Protein AF-A0A438C0J3-F1 (afdb_monomer_lite)

pLDDT: mean 72.95, std 20.44, range [32.53, 97.88]

InterPro domains:
  IPR021827 Nucleoporin Nup186/Nup192/Nup205 [PF11894] (5-146)
  IPR021827 Nucleoporin Nup186/Nup192/Nup205 [PTHR31344] (19-166)

Secondary structure (DSSP, 8-state):
-HHHHHHHHHHHHHHHHTT-HHHHHHHHHHIIIIIHHHHH-S-TT------------HHHIIIIIIHHHT--HHHHHHHHHHHHHHHT----TTTTGGGHHHHHHIIIIIITTGGGS--S-HHHHHHHHHHHHHHHHHHHHH----HHHHHHHH--TTSSSGGG-S-TTS--SHHHHHHHHTSSS---

Sequence (188 aa):
MLHVLQGALRNAITTFIQVSPALKDTIWSYLEQYDLPVVVGPNLGNNAQPMASQIYDMRFELNEIEARREQYPSTISFLKLLNALIAEERDVSDRGRRFIGIFRFIYDHVFGPFPQRAYADPCEKWQLVVACLQHFRMILSMYDIRDGDIDNAGDQPQLSAVAQSAPLQMQLPVVELLKELGYYDSSD

Foldseek 3Di:
DVLLVLLVVLQVLLVCCVVDVVSLVVVVVVCVVQALCVQLDDDPDDPDDPDPPVRPYVLCCVPVPCLVVLHQSNVLSVLSNVLSSLVPDPPLVVLLPVCVSVLCSCVVRQVVCLVVGRHPDPVRSVSSVVSNVSVVVSSVVSHDDDPVVVVVVVPDPPVVPVVPPDPPPPPDDPVVVVVVVPPPPDDD

Structure (mmCIF, N/CA/C/O backbone):
data_AF-A0A438C0J3-F1
#
_entry.id   AF-A0A438C0J3-F1
#
loop_
_atom_site.group_PDB
_atom_site.id
_atom_site.type_symbol
_atom_site.label_atom_id
_atom_site.label_alt_id
_atom_site.label_comp_id
_atom_site.label_asym_id
_atom_site.label_entity_id
_atom_site.label_seq_id
_atom_site.pdbx_PDB_ins_code
_atom_site.Cartn_x
_atom_site.Cartn_y
_atom_site.Cartn_z
_atom_site.occupancy
_atom_site.B_iso_or_equiv
_atom_site.auth_seq_id
_atom_site.auth_comp_id
_atom_site.auth_asym_id
_atom_site.auth_atom_id
_atom_site.pdbx_PDB_model_num
ATOM 1 N N . MET A 1 1 ? -15.410 12.136 6.267 1.00 61.06 1 MET A N 1
ATOM 2 C CA . MET A 1 1 ? -15.960 12.250 4.899 1.00 61.06 1 MET A CA 1
ATOM 3 C C . MET A 1 1 ? -14.850 12.503 3.880 1.00 61.06 1 MET A C 1
ATOM 5 O O . MET A 1 1 ? -14.795 11.763 2.911 1.00 61.06 1 MET A O 1
ATOM 9 N N . LEU A 1 2 ? -13.926 13.444 4.127 1.00 75.38 2 LEU A N 1
ATOM 10 C CA . LEU A 1 2 ? -12.809 13.745 3.215 1.00 75.38 2 LEU A CA 1
ATOM 11 C C . LEU A 1 2 ? -11.922 12.525 2.874 1.00 75.38 2 LEU A C 1
ATOM 13 O O . LEU A 1 2 ? -11.720 12.234 1.704 1.00 75.38 2 LEU A O 1
ATOM 17 N N . HIS A 1 3 ? -11.503 11.746 3.873 1.00 71.56 3 HIS A N 1
ATOM 18 C CA . HIS A 1 3 ? -10.627 10.570 3.698 1.00 71.56 3 HIS A CA 1
ATOM 19 C C . HIS A 1 3 ? -11.275 9.419 2.910 1.00 71.56 3 HIS A C 1
ATOM 21 O O . HIS A 1 3 ? -10.629 8.735 2.121 1.00 71.56 3 HIS A O 1
ATOM 27 N N . VAL A 1 4 ? -12.592 9.248 3.060 1.00 76.94 4 VAL A N 1
ATOM 28 C CA . VAL A 1 4 ? -13.364 8.256 2.293 1.00 76.94 4 VAL A CA 1
ATOM 29 C C . VAL A 1 4 ? -13.443 8.668 0.823 1.00 76.94 4 VAL A C 1
ATOM 31 O O . VAL A 1 4 ? -13.268 7.833 -0.061 1.00 76.94 4 VAL A O 1
ATOM 34 N N . LEU A 1 5 ? -13.658 9.960 0.552 1.00 81.44 5 LEU A N 1
ATOM 35 C CA . LEU A 1 5 ? -13.668 10.495 -0.809 1.00 81.44 5 LEU A CA 1
ATOM 36 C C . LEU A 1 5 ? -12.286 10.385 -1.464 1.00 81.44 5 LEU A C 1
ATOM 38 O O . LEU A 1 5 ? -12.186 9.950 -2.608 1.00 81.44 5 LEU A O 1
ATOM 42 N N . GLN A 1 6 ? -11.229 10.726 -0.728 1.00 81.94 6 GLN A N 1
ATOM 43 C CA . GLN A 1 6 ? -9.849 10.554 -1.176 1.00 81.94 6 GLN A CA 1
ATOM 44 C C . GLN A 1 6 ? -9.560 9.090 -1.523 1.00 81.94 6 GLN A C 1
ATOM 46 O O . GLN A 1 6 ? -8.991 8.809 -2.580 1.00 81.94 6 GLN A O 1
ATOM 51 N N . GLY A 1 7 ? -10.013 8.149 -0.690 1.00 73.62 7 GLY A N 1
ATOM 52 C CA . GLY A 1 7 ? -9.856 6.727 -0.971 1.00 73.62 7 GLY A CA 1
ATOM 53 C C . GLY A 1 7 ? -10.647 6.249 -2.191 1.00 73.62 7 GLY A C 1
ATOM 54 O O . GLY A 1 7 ? -10.134 5.482 -3.009 1.00 73.62 7 GLY A O 1
ATOM 55 N N . ALA A 1 8 ? -11.872 6.746 -2.375 1.00 81.25 8 ALA A N 1
ATOM 56 C CA . ALA A 1 8 ? -12.676 6.457 -3.561 1.00 81.25 8 ALA A CA 1
ATOM 57 C C . ALA A 1 8 ? -12.018 6.989 -4.844 1.00 81.25 8 ALA A C 1
ATOM 59 O O . ALA A 1 8 ? -11.963 6.275 -5.846 1.00 81.25 8 ALA A O 1
ATOM 60 N N . LEU A 1 9 ? -11.460 8.203 -4.799 1.00 84.81 9 LEU A N 1
ATOM 61 C CA . LEU A 1 9 ? -10.724 8.794 -5.914 1.00 84.81 9 LEU A CA 1
ATOM 62 C C . LEU A 1 9 ? -9.488 7.961 -6.272 1.00 84.81 9 LEU A C 1
ATOM 64 O O . LEU A 1 9 ? -9.297 7.633 -7.441 1.00 84.81 9 LEU A O 1
ATOM 68 N N . ARG A 1 10 ? -8.684 7.563 -5.277 1.00 83.12 10 ARG A N 1
ATOM 69 C CA . ARG A 1 10 ? -7.521 6.685 -5.488 1.00 83.12 10 ARG A CA 1
ATOM 70 C C . ARG A 1 10 ? -7.931 5.364 -6.136 1.00 83.12 10 ARG A C 1
ATOM 72 O O . ARG A 1 10 ? -7.315 4.964 -7.114 1.00 83.12 10 ARG A O 1
ATOM 79 N N . ASN A 1 11 ? -9.008 4.730 -5.668 1.00 82.25 11 ASN A N 1
ATOM 80 C CA . ASN A 1 11 ? -9.525 3.503 -6.283 1.00 82.25 11 ASN A CA 1
ATOM 81 C C . ASN A 1 11 ? -9.973 3.711 -7.738 1.00 82.25 11 ASN A C 1
ATOM 83 O O . ASN A 1 11 ? -9.678 2.867 -8.580 1.00 82.25 11 ASN A O 1
ATOM 87 N N . ALA A 1 12 ? -10.650 4.821 -8.046 1.00 83.75 12 ALA A N 1
ATOM 88 C CA . ALA A 1 12 ? -11.033 5.143 -9.418 1.00 83.75 12 ALA A CA 1
ATOM 89 C C . ALA A 1 12 ? -9.788 5.292 -10.301 1.00 83.75 12 ALA A C 1
ATOM 91 O O . ALA A 1 12 ? -9.676 4.615 -11.320 1.00 83.75 12 ALA A O 1
ATOM 92 N N . ILE A 1 13 ? -8.808 6.085 -9.864 1.00 82.00 13 ILE A N 1
ATOM 93 C CA . ILE A 1 13 ? -7.533 6.264 -10.566 1.00 82.00 13 ILE A CA 1
ATOM 94 C C . ILE A 1 13 ? -6.848 4.913 -10.815 1.00 82.00 13 ILE A C 1
ATOM 96 O O . ILE A 1 13 ? -6.455 4.638 -11.947 1.00 82.00 13 ILE A O 1
ATOM 100 N N . THR A 1 14 ? -6.789 4.039 -9.805 1.00 83.81 14 THR A N 1
ATOM 101 C CA . THR A 1 14 ? -6.207 2.692 -9.912 1.00 83.81 14 THR A CA 1
ATOM 102 C C . THR A 1 14 ? -6.789 1.889 -11.076 1.00 83.81 14 THR A C 1
ATOM 104 O O . THR A 1 14 ? -6.043 1.222 -11.788 1.00 83.81 14 THR A O 1
ATOM 107 N N . THR A 1 15 ? -8.100 1.978 -11.323 1.00 82.69 15 THR A N 1
ATOM 108 C CA . THR A 1 15 ? -8.734 1.258 -12.443 1.00 82.69 15 THR A CA 1
ATOM 109 C C . THR A 1 15 ? -8.342 1.793 -13.823 1.00 82.69 15 THR A C 1
ATOM 111 O O . THR A 1 15 ? -8.322 1.031 -14.785 1.00 82.69 15 THR A O 1
ATOM 114 N N . PHE A 1 16 ? -7.985 3.077 -13.937 1.00 81.88 16 PHE A N 1
ATOM 115 C CA . PHE A 1 16 ? -7.633 3.706 -15.215 1.00 81.88 16 PHE A CA 1
ATOM 116 C C . PHE A 1 16 ? -6.158 3.556 -15.600 1.00 81.88 16 PHE A C 1
ATOM 118 O O . PHE A 1 16 ? -5.820 3.743 -16.769 1.00 81.88 16 PHE A O 1
ATOM 125 N N . ILE A 1 17 ? -5.286 3.182 -14.658 1.00 81.25 17 ILE A N 1
ATOM 126 C CA . ILE A 1 17 ? -3.846 3.001 -14.908 1.00 81.25 17 ILE A CA 1
ATOM 127 C C . ILE A 1 17 ? -3.592 1.984 -16.026 1.00 81.25 17 ILE A C 1
ATOM 129 O O . ILE A 1 17 ? -2.777 2.233 -16.909 1.00 81.25 17 ILE A O 1
ATOM 133 N N . GLN A 1 18 ? -4.344 0.882 -16.042 1.00 71.38 18 GLN A N 1
ATOM 134 C CA . GLN A 1 18 ? -4.202 -0.178 -17.049 1.00 71.38 18 GLN A CA 1
ATOM 135 C C . GLN A 1 18 ? -4.663 0.248 -18.452 1.00 71.38 18 GLN A C 1
ATOM 137 O O . GLN A 1 18 ? -4.340 -0.404 -19.441 1.00 71.38 18 GLN A O 1
ATOM 142 N N . VAL A 1 19 ? -5.433 1.335 -18.550 1.00 74.19 19 VAL A N 1
ATOM 143 C CA . VAL A 1 19 ? -6.037 1.804 -19.805 1.00 74.19 19 VAL A CA 1
ATOM 144 C C . VAL A 1 19 ? -5.154 2.846 -20.499 1.00 74.19 19 VAL A C 1
ATOM 146 O O . VAL A 1 19 ? -5.209 2.978 -21.720 1.00 74.19 19 VAL A O 1
ATOM 149 N N . SER A 1 20 ? -4.329 3.588 -19.751 1.00 80.56 20 SER A N 1
ATOM 150 C CA . SER A 1 20 ? -3.505 4.672 -20.297 1.00 80.56 20 SER A CA 1
ATOM 151 C C . SER A 1 20 ? -2.108 4.715 -19.664 1.00 80.56 20 SER A C 1
ATOM 153 O O . SER A 1 20 ? -1.951 5.226 -18.551 1.00 80.56 20 SER A O 1
ATOM 155 N N . PRO A 1 21 ? -1.066 4.269 -20.393 1.00 78.19 21 PRO A N 1
ATOM 156 C CA . PRO A 1 21 ? 0.322 4.372 -19.939 1.00 78.19 21 PRO A CA 1
ATOM 157 C C . PRO A 1 21 ? 0.753 5.816 -19.637 1.00 78.19 21 PRO A C 1
ATOM 159 O O . PRO A 1 21 ? 1.416 6.068 -18.640 1.00 78.19 21 PRO A O 1
ATOM 162 N N . ALA A 1 22 ? 0.293 6.795 -20.425 1.00 80.94 22 ALA A N 1
ATOM 163 C CA . ALA A 1 22 ? 0.593 8.209 -20.180 1.00 80.94 22 ALA A CA 1
ATOM 164 C C . ALA A 1 22 ? 0.009 8.716 -18.847 1.00 80.94 22 ALA A C 1
ATOM 166 O O . ALA A 1 22 ? 0.613 9.546 -18.163 1.00 80.94 22 ALA A O 1
ATOM 167 N N . LEU A 1 23 ? -1.168 8.207 -18.462 1.00 80.06 23 LEU A N 1
ATOM 168 C CA . LEU A 1 23 ? -1.782 8.527 -17.176 1.00 80.06 23 LEU A CA 1
ATOM 169 C C . LEU A 1 23 ? -0.997 7.890 -16.020 1.00 80.06 23 LEU A C 1
ATOM 171 O O . LEU A 1 23 ? -0.761 8.573 -15.026 1.00 80.06 23 LEU A O 1
ATOM 175 N N . LYS A 1 24 ? -0.544 6.633 -16.167 1.00 82.69 24 LYS A N 1
ATOM 176 C CA . LYS A 1 24 ? 0.351 5.962 -15.203 1.00 82.69 24 LYS A CA 1
ATOM 177 C C . LYS A 1 24 ? 1.584 6.821 -14.915 1.00 82.69 24 LYS A C 1
ATOM 179 O O . LYS A 1 24 ? 1.832 7.135 -13.754 1.00 82.69 24 LYS A O 1
ATOM 184 N N . ASP A 1 25 ? 2.308 7.233 -15.954 1.00 82.50 25 ASP A N 1
ATOM 185 C CA . ASP A 1 25 ? 3.564 7.985 -15.812 1.00 82.50 25 ASP A CA 1
ATOM 186 C C . ASP A 1 25 ? 3.342 9.357 -15.157 1.00 82.50 25 ASP A C 1
ATOM 188 O O . ASP A 1 25 ? 4.131 9.802 -14.320 1.00 82.50 25 ASP A O 1
ATOM 192 N N . THR A 1 26 ? 2.218 10.005 -15.479 1.00 83.88 26 THR A N 1
ATOM 193 C CA . THR A 1 26 ? 1.821 11.280 -14.866 1.00 83.88 26 THR A CA 1
ATOM 194 C C . THR A 1 26 ? 1.503 11.114 -13.377 1.00 83.88 26 THR A C 1
ATOM 196 O O . THR A 1 26 ? 1.974 11.893 -12.551 1.00 83.88 26 THR A O 1
ATOM 199 N N . ILE A 1 27 ? 0.736 10.083 -13.006 1.00 83.12 27 ILE A N 1
ATOM 200 C CA . ILE A 1 27 ? 0.418 9.786 -11.600 1.00 83.12 27 ILE A CA 1
ATOM 201 C C . ILE A 1 27 ? 1.683 9.415 -10.826 1.00 83.12 27 ILE A C 1
ATOM 203 O O . ILE A 1 27 ? 1.858 9.873 -9.699 1.00 83.12 27 ILE A O 1
ATOM 207 N N . TRP A 1 28 ? 2.564 8.612 -11.425 1.00 81.31 28 TRP A N 1
ATOM 208 C CA . TRP A 1 28 ? 3.840 8.241 -10.823 1.00 81.31 28 TRP A CA 1
ATOM 209 C C . TRP A 1 28 ? 4.688 9.479 -10.526 1.00 81.31 28 TRP A C 1
ATOM 211 O O . TRP A 1 28 ? 5.136 9.657 -9.396 1.00 81.31 28 TRP A O 1
ATOM 221 N N . SER A 1 29 ? 4.789 10.392 -11.496 1.00 80.00 29 SER A N 1
ATOM 222 C CA . SER A 1 29 ? 5.501 11.664 -11.342 1.00 80.00 29 SER A CA 1
ATOM 223 C C . SER A 1 29 ? 4.920 12.517 -10.207 1.00 80.00 29 SER A C 1
ATOM 225 O O . SER A 1 29 ? 5.668 13.090 -9.417 1.00 80.00 29 SER A O 1
ATOM 227 N N . TYR A 1 30 ? 3.591 12.577 -10.064 1.00 78.75 30 TYR A N 1
ATOM 228 C CA . TYR A 1 30 ? 2.964 13.281 -8.941 1.00 78.75 30 TYR A CA 1
ATOM 229 C C . TYR A 1 30 ? 3.233 12.610 -7.590 1.00 78.75 30 TYR A C 1
ATOM 231 O O . TYR A 1 30 ? 3.494 13.307 -6.609 1.00 78.75 30 TYR A O 1
ATOM 239 N N . LEU A 1 31 ? 3.225 11.276 -7.519 1.00 74.44 31 LEU A N 1
ATOM 240 C CA . LEU A 1 31 ? 3.583 10.568 -6.288 1.00 74.44 31 LEU A CA 1
ATOM 241 C C . LEU A 1 31 ? 5.044 10.810 -5.902 1.00 74.44 31 LEU A C 1
ATOM 243 O O . LEU A 1 31 ? 5.322 11.061 -4.732 1.00 74.44 31 LEU A O 1
ATOM 247 N N . GLU A 1 32 ? 5.967 10.787 -6.863 1.00 72.50 32 GLU A N 1
ATOM 248 C CA . GLU A 1 32 ? 7.383 11.099 -6.635 1.00 72.50 32 GLU A CA 1
ATOM 249 C C . GLU A 1 32 ? 7.602 12.545 -6.194 1.00 72.50 32 GLU A C 1
ATOM 251 O O . GLU A 1 32 ? 8.467 12.811 -5.361 1.00 72.50 32 GLU A O 1
ATOM 256 N N . GLN A 1 33 ? 6.811 13.479 -6.717 1.00 66.44 33 GLN A N 1
ATOM 257 C CA . GLN A 1 33 ? 6.949 14.896 -6.407 1.00 66.44 33 GLN A CA 1
ATOM 258 C C . GLN A 1 33 ? 6.384 15.272 -5.032 1.00 66.44 33 GLN A C 1
ATOM 260 O O . GLN A 1 33 ? 6.942 16.151 -4.372 1.00 66.44 33 GLN A O 1
ATOM 265 N N . TYR A 1 34 ? 5.285 14.644 -4.605 1.00 65.06 34 TYR A N 1
ATOM 266 C CA . TYR A 1 34 ? 4.516 15.112 -3.448 1.00 65.06 34 TYR A CA 1
ATOM 267 C C . TYR A 1 34 ? 4.431 14.107 -2.292 1.00 65.06 34 TYR A C 1
ATOM 269 O O . TYR A 1 34 ? 4.561 14.517 -1.141 1.00 65.06 34 TYR A O 1
ATOM 277 N N . ASP A 1 35 ? 4.245 12.813 -2.569 1.00 59.56 35 ASP A N 1
ATOM 278 C CA . ASP A 1 35 ? 3.894 11.820 -1.540 1.00 59.56 35 ASP A CA 1
ATOM 279 C C . ASP A 1 35 ? 5.095 10.965 -1.091 1.00 59.56 35 ASP A C 1
ATOM 281 O O . ASP A 1 35 ? 5.276 10.699 0.097 1.00 59.56 35 ASP A O 1
ATOM 285 N N . LEU A 1 36 ? 5.959 10.540 -2.015 1.00 62.75 36 LEU A N 1
ATOM 286 C CA . LEU A 1 36 ? 7.077 9.633 -1.725 1.00 62.75 36 LEU A CA 1
ATOM 287 C C . LEU A 1 36 ? 8.227 10.262 -0.914 1.00 62.75 36 LEU A C 1
ATOM 289 O O . LEU A 1 36 ? 8.703 9.600 0.010 1.00 62.75 36 LEU A O 1
ATOM 293 N N . PRO A 1 37 ? 8.668 11.513 -1.157 1.00 57.28 37 PRO A N 1
ATOM 294 C CA . PRO A 1 37 ? 9.761 12.123 -0.390 1.00 57.28 37 PRO A CA 1
ATOM 295 C C . PRO A 1 37 ? 9.449 12.241 1.105 1.00 57.28 37 PRO A C 1
ATOM 297 O O . PRO A 1 37 ? 10.349 12.219 1.943 1.00 57.28 37 PRO A O 1
ATOM 300 N N . VAL A 1 38 ? 8.164 12.340 1.439 1.00 56.84 38 VAL A N 1
ATOM 301 C CA . VAL A 1 38 ? 7.681 12.479 2.811 1.00 56.84 38 VAL A CA 1
ATOM 302 C C . VAL A 1 38 ? 7.532 11.115 3.487 1.00 56.84 38 VAL A C 1
ATOM 304 O O . VAL A 1 38 ? 7.864 10.954 4.657 1.00 56.84 38 VAL A O 1
ATOM 307 N N . VAL A 1 39 ? 7.114 10.104 2.723 1.00 52.72 39 VAL A N 1
ATOM 308 C CA . VAL A 1 39 ? 6.902 8.728 3.192 1.00 52.72 39 VAL A CA 1
ATOM 309 C C . VAL A 1 39 ? 8.216 7.950 3.375 1.00 52.72 39 VAL A C 1
ATOM 311 O O . VAL A 1 39 ? 8.307 7.089 4.251 1.00 52.72 39 VAL A O 1
ATOM 314 N N . VAL A 1 40 ? 9.244 8.246 2.574 1.00 52.84 40 VAL A N 1
ATOM 315 C CA . VAL A 1 40 ? 10.515 7.496 2.559 1.00 52.84 40 VAL A CA 1
ATOM 316 C C . VAL A 1 40 ? 11.544 8.044 3.566 1.00 52.84 40 VAL A C 1
ATOM 318 O O . VAL A 1 40 ? 12.449 7.315 3.990 1.00 52.84 40 VAL A O 1
ATOM 321 N N . GLY A 1 41 ? 11.368 9.288 4.031 1.00 47.25 41 GLY A N 1
ATOM 322 C CA . GLY A 1 41 ? 12.369 10.010 4.821 1.00 47.25 41 GLY A CA 1
ATOM 323 C C . GLY A 1 41 ? 13.623 10.332 3.991 1.00 47.25 41 GLY A C 1
ATOM 324 O O . GLY A 1 41 ? 13.817 9.764 2.914 1.00 47.25 41 GLY A O 1
ATOM 325 N N . PRO A 1 42 ? 14.490 11.259 4.440 1.00 44.22 42 PRO A N 1
ATOM 326 C CA . PRO A 1 42 ? 15.676 11.613 3.675 1.00 44.22 42 PRO A CA 1
ATOM 327 C C . PRO A 1 42 ? 16.555 10.370 3.506 1.00 44.22 42 PRO A C 1
ATOM 329 O O . PRO A 1 42 ? 16.963 9.740 4.484 1.00 44.22 42 PRO A O 1
ATOM 332 N N . ASN A 1 43 ? 16.826 10.016 2.248 1.00 42.66 43 ASN A N 1
ATOM 333 C CA . ASN A 1 43 ? 17.828 9.019 1.900 1.00 42.66 43 ASN A CA 1
ATOM 334 C C . ASN A 1 43 ? 19.127 9.330 2.656 1.00 42.66 43 ASN A C 1
ATOM 336 O O . ASN A 1 43 ? 19.589 10.474 2.674 1.00 42.66 43 ASN A O 1
ATOM 340 N N . LEU A 1 44 ? 19.691 8.297 3.283 1.00 45.97 44 LEU A N 1
ATOM 341 C CA . LEU A 1 44 ? 21.008 8.294 3.915 1.00 45.97 44 LEU A CA 1
ATOM 342 C C . LEU A 1 44 ? 22.014 9.011 3.000 1.00 45.97 44 LEU A C 1
ATOM 344 O O . LEU A 1 44 ? 22.369 8.481 1.949 1.00 45.97 44 LEU A O 1
ATOM 348 N N . GLY A 1 45 ? 22.444 10.222 3.364 1.00 40.06 45 GLY A N 1
ATOM 349 C CA . GLY A 1 45 ? 23.472 10.923 2.593 1.00 40.06 45 GLY A CA 1
ATOM 350 C C . GLY A 1 45 ? 23.633 12.420 2.826 1.00 40.06 45 GLY A C 1
ATOM 351 O O . GLY A 1 45 ? 24.745 12.902 2.659 1.00 40.06 45 GLY A O 1
ATOM 352 N N . ASN A 1 46 ? 22.606 13.166 3.244 1.00 34.88 46 ASN A N 1
ATOM 353 C CA . ASN A 1 46 ? 22.761 14.610 3.454 1.00 34.88 46 ASN A CA 1
ATOM 354 C C . ASN A 1 46 ? 22.201 15.069 4.802 1.00 34.88 46 ASN A C 1
ATOM 356 O O . ASN A 1 46 ? 21.012 14.934 5.081 1.00 34.88 46 ASN A O 1
ATOM 360 N N . ASN A 1 47 ? 23.089 15.660 5.606 1.00 35.78 47 ASN A N 1
ATOM 361 C CA . ASN A 1 47 ? 22.834 16.321 6.887 1.00 35.78 47 ASN A CA 1
ATOM 362 C C . ASN A 1 47 ? 21.993 17.601 6.718 1.00 35.78 47 ASN A C 1
ATOM 364 O O . ASN A 1 47 ? 22.450 18.702 7.018 1.00 35.78 47 ASN A O 1
ATOM 368 N N . ALA A 1 48 ? 20.759 17.471 6.244 1.00 38.38 48 ALA A N 1
ATOM 369 C CA . ALA A 1 48 ? 19.763 18.523 6.343 1.00 38.38 48 ALA A CA 1
ATOM 370 C C . ALA A 1 48 ? 18.754 18.107 7.414 1.00 38.38 48 ALA A C 1
ATOM 372 O O . ALA A 1 48 ? 18.021 17.133 7.251 1.00 38.38 48 ALA A O 1
ATOM 373 N N . GLN A 1 49 ? 18.755 18.830 8.535 1.00 36.91 49 GLN A N 1
ATOM 374 C CA . GLN A 1 49 ? 17.718 18.714 9.557 1.00 36.91 49 GLN A CA 1
ATOM 375 C C . GLN A 1 49 ? 16.339 18.807 8.882 1.00 36.91 49 GLN A C 1
ATOM 377 O O . GLN A 1 49 ? 16.112 19.766 8.137 1.00 36.91 49 GLN A O 1
ATOM 382 N N . PRO A 1 50 ? 15.409 17.864 9.115 1.00 39.94 50 PRO A N 1
ATOM 383 C CA . PRO A 1 50 ? 14.068 18.010 8.586 1.00 39.94 50 PRO A CA 1
ATOM 384 C C . PRO A 1 50 ? 13.393 19.134 9.370 1.00 39.94 50 PRO A C 1
ATOM 386 O O . PRO A 1 50 ? 13.065 18.992 10.549 1.00 39.94 50 PRO A O 1
ATOM 389 N N . MET A 1 51 ? 13.232 20.284 8.718 1.00 32.53 51 MET A N 1
ATOM 390 C CA . MET A 1 51 ? 12.326 21.322 9.187 1.00 32.53 51 MET A CA 1
ATOM 391 C C . MET A 1 51 ? 10.950 20.685 9.353 1.00 32.53 51 MET A C 1
ATOM 393 O O . MET A 1 51 ? 10.376 20.174 8.394 1.00 32.53 51 MET A O 1
ATOM 397 N N . ALA A 1 52 ? 10.448 20.711 10.584 1.00 35.19 52 ALA A N 1
ATOM 398 C CA . ALA A 1 52 ? 9.109 20.293 10.950 1.00 35.19 52 ALA A CA 1
ATOM 399 C C . ALA A 1 52 ? 8.073 21.277 10.378 1.00 35.19 52 ALA A C 1
ATOM 401 O O . ALA A 1 52 ? 7.418 22.013 11.114 1.00 35.19 52 ALA A O 1
ATOM 402 N N . SER A 1 53 ? 7.915 21.318 9.055 1.00 35.97 53 SER A N 1
ATOM 403 C CA . SER A 1 53 ? 6.602 21.627 8.508 1.00 35.97 53 SER A CA 1
ATOM 404 C C . SER A 1 53 ? 5.711 20.438 8.861 1.00 35.97 53 SER A C 1
ATOM 406 O O . SER A 1 53 ? 6.114 19.283 8.745 1.00 35.97 53 SER A O 1
ATOM 408 N N . GLN A 1 54 ? 4.520 20.706 9.385 1.00 37.81 54 GLN A N 1
ATOM 409 C CA . GLN A 1 54 ? 3.495 19.688 9.597 1.00 37.81 54 GLN A CA 1
ATOM 410 C C . GLN A 1 54 ? 3.048 19.179 8.222 1.00 37.81 54 GLN A C 1
ATOM 412 O O . GLN A 1 54 ? 2.060 19.652 7.663 1.00 37.81 54 GLN A O 1
ATOM 417 N N . ILE A 1 55 ? 3.832 18.289 7.619 1.00 45.12 55 ILE A N 1
ATOM 418 C CA . ILE A 1 55 ? 3.470 17.665 6.358 1.00 45.12 55 ILE A CA 1
ATOM 419 C C . ILE A 1 55 ? 2.420 16.611 6.701 1.00 45.12 55 ILE A C 1
ATOM 421 O O . ILE A 1 55 ? 2.705 15.650 7.412 1.00 45.12 55 ILE A O 1
ATOM 425 N N . TYR A 1 56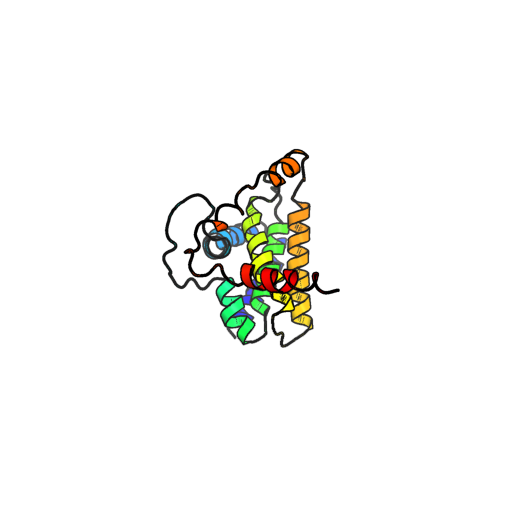 ? 1.189 16.834 6.242 1.00 54.66 56 TYR A N 1
ATOM 426 C CA . TYR A 1 56 ? 0.130 15.830 6.264 1.00 54.66 56 TYR A CA 1
ATOM 427 C C . TYR A 1 56 ? 0.518 14.707 5.300 1.00 54.66 56 TYR A C 1
ATOM 429 O O . TYR A 1 56 ? 0.170 14.737 4.123 1.00 54.66 56 TYR A O 1
ATOM 437 N N . ASP A 1 57 ? 1.297 13.754 5.793 1.00 76.62 57 ASP A N 1
ATOM 438 C CA . ASP A 1 57 ? 1.742 12.592 5.041 1.00 76.62 57 ASP A CA 1
ATOM 439 C C . ASP A 1 57 ? 0.820 11.390 5.281 1.00 76.62 57 ASP A C 1
ATOM 441 O O . ASP A 1 57 ? -0.052 11.396 6.159 1.00 76.62 57 ASP A O 1
ATOM 445 N N . MET A 1 58 ? 0.999 10.319 4.504 1.00 82.56 58 MET A N 1
ATOM 446 C CA . MET A 1 58 ? 0.205 9.101 4.710 1.00 82.56 58 MET A CA 1
ATOM 447 C C . MET A 1 58 ? 0.391 8.495 6.107 1.00 82.56 58 MET A C 1
ATOM 449 O O . MET A 1 58 ? -0.463 7.741 6.568 1.00 82.56 58 MET A O 1
ATOM 453 N N . ARG A 1 59 ? 1.487 8.807 6.804 1.00 84.50 59 ARG A N 1
ATOM 454 C CA . ARG A 1 59 ? 1.730 8.315 8.157 1.00 84.50 59 ARG A CA 1
ATOM 455 C C . ARG A 1 59 ? 0.861 9.055 9.172 1.00 84.50 59 ARG A C 1
ATOM 457 O O . ARG A 1 59 ? 0.331 8.409 10.075 1.00 84.50 59 ARG A O 1
ATOM 464 N N . PHE A 1 60 ? 0.677 10.361 9.024 1.00 85.94 60 PHE A N 1
ATOM 465 C CA . PHE A 1 60 ? -0.263 11.145 9.815 1.00 85.94 60 PHE A CA 1
ATOM 466 C C . PHE A 1 60 ? -1.703 10.708 9.536 1.00 85.94 60 PHE A C 1
ATOM 468 O O . PHE A 1 60 ? -2.444 10.432 10.476 1.00 85.94 60 PHE A O 1
ATOM 475 N N . GLU A 1 61 ? -2.081 10.562 8.263 1.00 87.75 61 GLU A N 1
ATOM 476 C CA . GLU A 1 61 ? -3.395 10.038 7.863 1.00 87.75 61 GLU A CA 1
ATOM 477 C C . GLU A 1 61 ? -3.696 8.698 8.559 1.00 87.75 61 GLU A C 1
ATOM 479 O O . GLU A 1 61 ? -4.716 8.546 9.232 1.00 87.75 61 GLU A O 1
ATOM 484 N N . LEU A 1 62 ? -2.767 7.742 8.471 1.00 90.38 62 LEU A N 1
ATOM 485 C CA . LEU A 1 62 ? -2.918 6.418 9.069 1.00 90.38 62 LEU A CA 1
ATOM 486 C C . LEU A 1 62 ? -3.039 6.466 10.600 1.00 90.38 62 LEU A C 1
ATOM 488 O O . LEU A 1 62 ? -3.908 5.805 11.172 1.00 90.38 62 LEU A O 1
ATOM 492 N N . ASN A 1 63 ? -2.151 7.200 11.276 1.00 89.19 63 ASN A N 1
ATOM 493 C CA . ASN A 1 63 ? -2.020 7.119 12.734 1.00 89.19 63 ASN A CA 1
ATOM 494 C C . ASN A 1 63 ? -2.930 8.099 13.486 1.00 89.19 63 ASN A C 1
ATOM 496 O O . ASN A 1 63 ? -3.434 7.760 14.553 1.00 89.19 63 ASN A O 1
ATOM 500 N N . GLU A 1 64 ? -3.187 9.285 12.937 1.00 88.88 64 GLU A N 1
ATOM 501 C CA . GLU A 1 64 ? -3.950 10.331 13.626 1.00 88.88 64 GLU A CA 1
ATOM 502 C C . GLU A 1 64 ? -5.397 10.432 13.150 1.00 88.88 64 GLU A C 1
ATOM 504 O O . GLU A 1 64 ? -6.257 10.884 13.906 1.00 88.88 64 GLU A O 1
ATOM 509 N N . ILE A 1 65 ? -5.698 10.005 11.922 1.00 89.88 65 ILE A N 1
ATOM 510 C CA . ILE A 1 65 ? -7.050 10.104 11.366 1.00 89.88 65 ILE A CA 1
ATOM 511 C C . ILE A 1 65 ? -7.731 8.740 11.332 1.00 89.88 65 ILE A C 1
ATOM 513 O O . ILE A 1 65 ? -8.783 8.559 11.951 1.00 89.88 65 ILE A O 1
ATOM 517 N N . GLU A 1 66 ? -7.153 7.789 10.605 1.00 92.62 66 GLU A N 1
ATOM 518 C CA . GLU A 1 66 ? -7.761 6.481 10.356 1.00 92.62 66 GLU A CA 1
ATOM 519 C C . GLU A 1 66 ? -7.756 5.607 11.607 1.00 92.62 66 GLU A C 1
ATOM 521 O O . GLU A 1 66 ? -8.797 5.068 11.981 1.00 92.62 66 GLU A O 1
ATOM 526 N N . ALA A 1 67 ? -6.640 5.562 12.342 1.00 92.62 67 ALA A N 1
ATOM 527 C CA . ALA A 1 67 ? -6.571 4.791 13.580 1.00 92.62 67 ALA A CA 1
ATOM 528 C C . ALA A 1 67 ? -7.535 5.290 14.667 1.00 92.62 67 ALA A C 1
ATOM 530 O O . ALA A 1 67 ? -8.097 4.471 15.386 1.00 92.62 67 ALA A O 1
ATOM 531 N N . ARG A 1 68 ? -7.801 6.603 14.758 1.00 93.12 68 ARG A N 1
ATOM 532 C CA . ARG A 1 68 ? -8.801 7.145 15.701 1.00 93.12 68 ARG A CA 1
ATOM 533 C C . ARG A 1 68 ? -10.234 6.762 15.342 1.00 93.12 68 ARG A C 1
ATOM 535 O O . ARG A 1 68 ? -11.108 6.792 16.202 1.00 93.12 68 ARG A O 1
ATOM 542 N N . ARG A 1 69 ? -10.489 6.489 14.062 1.00 92.00 69 ARG A N 1
ATOM 543 C CA . ARG A 1 69 ? -11.798 6.074 13.545 1.00 92.00 69 ARG A CA 1
ATOM 544 C C . ARG A 1 69 ? -11.930 4.562 13.432 1.00 92.00 69 ARG A C 1
ATOM 546 O O . ARG A 1 69 ? -13.024 4.105 13.121 1.00 92.00 69 ARG A O 1
ATOM 553 N N . GLU A 1 70 ? -10.837 3.828 13.638 1.00 95.44 70 GLU A N 1
ATOM 554 C CA . GLU A 1 70 ? -10.760 2.376 13.454 1.00 95.44 70 GLU A CA 1
ATOM 555 C C . GLU A 1 70 ? -11.170 1.953 12.030 1.00 95.44 70 GLU A C 1
ATOM 557 O O . GLU A 1 70 ? -11.692 0.859 11.816 1.00 95.44 70 GLU A O 1
ATOM 562 N N . GLN A 1 71 ? -10.972 2.857 11.064 1.00 94.69 71 GLN A N 1
ATOM 563 C CA . GLN A 1 71 ? -11.354 2.717 9.661 1.00 94.69 71 GLN A CA 1
ATOM 564 C C . GLN A 1 71 ? -10.188 3.154 8.777 1.00 94.69 71 GLN A C 1
ATOM 566 O O . GLN A 1 71 ? -9.721 4.284 8.914 1.00 94.69 71 GLN A O 1
ATOM 571 N N . TYR A 1 72 ? -9.767 2.299 7.845 1.00 94.69 72 TYR A N 1
ATOM 572 C CA . TYR A 1 72 ? -8.557 2.440 7.022 1.00 94.69 72 TYR A CA 1
ATOM 573 C C . TYR A 1 72 ? -8.777 2.526 5.488 1.00 94.69 72 TYR A C 1
ATOM 575 O O . TYR A 1 72 ? -7.950 2.008 4.720 1.00 94.69 72 TYR A O 1
ATOM 583 N N . PRO A 1 73 ? -9.857 3.149 4.969 1.00 93.12 73 PRO A N 1
ATOM 584 C CA . PRO A 1 73 ? -10.150 3.152 3.534 1.00 93.12 73 PRO A CA 1
ATOM 585 C C . PRO A 1 73 ? -9.113 3.914 2.686 1.00 93.12 73 PRO A C 1
ATOM 587 O O . PRO A 1 73 ? -8.815 3.510 1.556 1.00 93.12 73 PRO A O 1
ATOM 590 N N . SER A 1 74 ? -8.546 5.002 3.208 1.00 90.94 74 SER A N 1
ATOM 591 C CA . SER A 1 74 ? -7.518 5.827 2.564 1.00 90.94 74 SER A CA 1
ATOM 592 C C . SER A 1 74 ? -6.205 5.057 2.465 1.00 90.94 74 SER A C 1
ATOM 594 O O . SER A 1 74 ? -5.659 4.946 1.363 1.00 90.94 74 SER A O 1
ATOM 596 N N . THR A 1 75 ? -5.750 4.422 3.553 1.00 93.56 75 THR A N 1
ATOM 597 C CA . THR A 1 75 ? -4.550 3.570 3.523 1.00 93.56 75 THR A CA 1
ATOM 598 C C . THR A 1 75 ? -4.710 2.398 2.560 1.00 93.56 75 THR A C 1
ATOM 600 O O . THR A 1 75 ? -3.830 2.161 1.733 1.00 93.56 75 THR A O 1
ATOM 603 N N . ILE A 1 76 ? -5.845 1.692 2.585 1.00 94.69 76 ILE A N 1
ATOM 604 C CA . ILE A 1 76 ? -6.084 0.562 1.672 1.00 94.69 76 ILE A CA 1
ATOM 605 C C . ILE A 1 76 ? -6.047 1.016 0.211 1.00 94.69 76 ILE A C 1
ATOM 607 O O . ILE A 1 76 ? -5.413 0.370 -0.625 1.00 94.69 76 ILE A O 1
ATOM 611 N N . SER A 1 77 ? -6.713 2.125 -0.115 1.00 92.50 77 SER A N 1
ATOM 612 C CA . SER A 1 77 ? -6.716 2.654 -1.483 1.00 92.50 77 SER A CA 1
ATOM 613 C C . SER A 1 77 ? -5.323 3.099 -1.947 1.00 92.50 77 SER A C 1
ATOM 615 O O . SER A 1 77 ? -4.969 2.886 -3.105 1.00 92.50 77 SER A O 1
ATOM 617 N N . PHE A 1 78 ? -4.511 3.656 -1.042 1.00 91.38 78 PHE A N 1
ATOM 618 C CA . PHE A 1 78 ? -3.134 4.051 -1.319 1.00 91.38 78 PHE A CA 1
ATOM 619 C C . PHE A 1 78 ? -2.258 2.842 -1.643 1.00 91.38 78 PHE A C 1
ATOM 621 O O . PHE A 1 78 ? -1.573 2.841 -2.662 1.00 91.38 78 PHE A O 1
ATOM 628 N N . LEU A 1 79 ? -2.343 1.779 -0.835 1.00 93.50 79 LEU A N 1
ATOM 629 C CA . LEU A 1 79 ? -1.636 0.525 -1.102 1.00 93.50 79 LEU A CA 1
ATOM 630 C C . LEU A 1 79 ? -2.037 -0.070 -2.456 1.00 93.50 79 LEU A C 1
ATOM 632 O O . LEU A 1 79 ? -1.177 -0.498 -3.219 1.00 93.50 79 LEU A 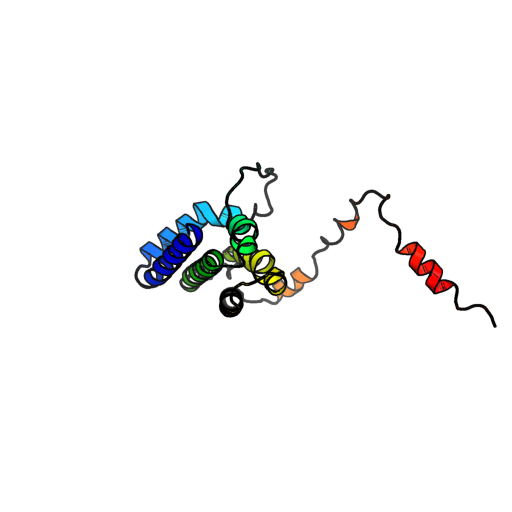O 1
ATOM 636 N N . LYS A 1 80 ? -3.336 -0.076 -2.780 1.00 93.31 80 LYS A N 1
ATOM 637 C CA . LYS A 1 80 ? -3.834 -0.570 -4.074 1.00 93.31 80 LYS A CA 1
ATOM 638 C C . LYS A 1 80 ? -3.288 0.241 -5.248 1.00 93.31 80 LYS A C 1
ATOM 640 O O . LYS A 1 80 ? -2.894 -0.352 -6.248 1.00 93.31 80 LYS A O 1
ATOM 645 N N . LEU A 1 81 ? -3.247 1.566 -5.116 1.00 90.81 81 LEU A N 1
ATOM 646 C CA . LEU A 1 81 ? -2.686 2.461 -6.124 1.00 90.81 81 LEU A CA 1
ATOM 647 C C . LEU A 1 81 ? -1.191 2.199 -6.334 1.00 90.81 81 LEU A C 1
ATOM 649 O O . LEU A 1 81 ? -0.765 1.983 -7.466 1.00 90.81 81 LEU A O 1
ATOM 653 N N . LEU A 1 82 ? -0.412 2.157 -5.248 1.00 90.62 82 LEU A N 1
ATOM 654 C CA . LEU A 1 82 ? 1.015 1.836 -5.306 1.00 90.62 82 LEU A CA 1
ATOM 655 C C . LEU A 1 82 ? 1.252 0.478 -5.965 1.00 90.62 82 LEU A C 1
ATOM 657 O O . LEU A 1 82 ? 2.098 0.362 -6.849 1.00 90.62 82 LEU A O 1
ATOM 661 N N . ASN A 1 83 ? 0.475 -0.535 -5.578 1.00 93.00 83 ASN A N 1
ATOM 662 C CA . ASN A 1 83 ? 0.596 -1.870 -6.145 1.00 93.00 83 ASN A CA 1
ATOM 663 C C . ASN A 1 83 ? 0.313 -1.890 -7.646 1.00 93.00 83 ASN A C 1
ATOM 665 O O . ASN A 1 83 ? 1.063 -2.512 -8.387 1.00 93.00 83 ASN A O 1
ATOM 669 N N . ALA A 1 84 ? -0.726 -1.192 -8.106 1.00 91.12 84 ALA A N 1
ATOM 670 C CA . ALA A 1 84 ? -1.037 -1.112 -9.530 1.00 91.12 84 ALA A CA 1
ATOM 671 C C . ALA A 1 84 ? 0.056 -0.385 -10.324 1.00 91.12 84 ALA A C 1
ATOM 673 O O . ALA A 1 84 ? 0.437 -0.839 -11.398 1.00 91.12 84 ALA A O 1
ATOM 674 N N . LEU A 1 85 ? 0.592 0.714 -9.792 1.00 88.06 85 LEU A N 1
ATOM 675 C CA . LEU A 1 85 ? 1.644 1.475 -10.465 1.00 88.06 85 LEU A CA 1
ATOM 676 C C . LEU A 1 85 ? 2.951 0.688 -10.588 1.00 88.06 85 LEU A C 1
ATOM 678 O O . LEU A 1 85 ? 3.558 0.679 -11.657 1.00 88.06 85 LEU A O 1
ATOM 682 N N . ILE A 1 86 ? 3.365 0.022 -9.507 1.00 87.69 86 ILE A N 1
ATOM 683 C CA . ILE A 1 86 ? 4.589 -0.784 -9.481 1.00 87.69 86 ILE A CA 1
ATOM 684 C C . ILE A 1 86 ? 4.428 -2.040 -10.348 1.00 87.69 86 ILE A C 1
ATOM 686 O O . ILE A 1 86 ? 5.373 -2.426 -11.027 1.00 87.69 86 ILE A O 1
ATOM 690 N N . ALA A 1 87 ? 3.243 -2.659 -10.380 1.00 88.94 87 ALA A N 1
ATOM 691 C CA . ALA A 1 87 ? 2.988 -3.831 -11.222 1.00 88.94 87 ALA A CA 1
ATOM 692 C C . ALA A 1 87 ? 3.117 -3.529 -12.723 1.00 88.94 87 ALA A C 1
ATOM 694 O O . ALA A 1 87 ? 3.509 -4.400 -13.493 1.00 88.94 87 ALA A O 1
ATOM 695 N N . GLU A 1 88 ? 2.812 -2.296 -13.132 1.00 86.12 88 GLU A N 1
ATOM 696 C CA . GLU A 1 88 ? 2.987 -1.822 -14.509 1.00 86.12 88 GLU A CA 1
ATOM 697 C C . GLU A 1 88 ? 4.417 -1.342 -14.801 1.00 86.12 88 GLU A C 1
ATOM 699 O O . GLU A 1 88 ? 4.690 -0.784 -15.871 1.00 86.12 88 GLU A O 1
ATOM 704 N N . GLU A 1 89 ? 5.348 -1.488 -13.857 1.00 82.06 89 GLU A N 1
ATOM 705 C CA . GLU A 1 89 ? 6.738 -1.157 -14.106 1.00 82.06 89 GLU A CA 1
ATOM 706 C C . GLU A 1 89 ? 7.423 -2.217 -14.966 1.00 82.06 89 GLU A C 1
ATOM 708 O O . GLU A 1 89 ? 7.401 -3.407 -14.658 1.00 82.06 89 GLU A O 1
ATOM 713 N N . ARG A 1 90 ? 8.051 -1.765 -16.055 1.00 75.00 90 ARG A N 1
ATOM 714 C CA . ARG A 1 90 ? 8.732 -2.646 -17.012 1.00 75.00 90 ARG A CA 1
ATOM 715 C C . ARG A 1 90 ? 10.245 -2.580 -16.878 1.00 75.00 90 ARG A C 1
ATOM 717 O O . ARG A 1 90 ? 10.917 -3.535 -17.260 1.00 75.00 90 ARG A O 1
ATOM 724 N N . ASP A 1 91 ? 10.773 -1.482 -16.339 1.00 77.38 91 ASP A N 1
ATOM 725 C CA . ASP A 1 91 ? 12.195 -1.366 -16.060 1.00 77.38 91 ASP A CA 1
ATOM 726 C C . ASP A 1 91 ? 12.524 -1.947 -14.679 1.00 77.38 91 ASP A C 1
ATOM 728 O O . ASP A 1 91 ? 12.341 -1.305 -13.646 1.00 77.38 91 ASP A O 1
ATOM 732 N N . VAL A 1 92 ? 13.015 -3.187 -14.682 1.00 74.38 92 VAL A N 1
ATOM 733 C CA . VAL A 1 92 ? 13.517 -3.901 -13.494 1.00 74.38 92 VAL A CA 1
ATOM 734 C C . VAL A 1 92 ? 15.047 -3.905 -13.423 1.00 74.38 92 VAL A C 1
ATOM 736 O O . VAL A 1 92 ? 15.637 -4.694 -12.683 1.00 74.38 92 VAL A O 1
ATOM 739 N N . SER A 1 93 ? 15.719 -3.034 -14.185 1.00 80.38 93 SER A N 1
ATOM 740 C CA . SER A 1 93 ? 17.187 -2.989 -14.258 1.00 80.38 93 SER A CA 1
ATOM 741 C C . SER A 1 93 ? 17.840 -2.711 -12.900 1.00 80.38 93 SER A C 1
ATOM 743 O O . SER A 1 93 ? 18.938 -3.196 -12.622 1.00 80.38 93 SER A O 1
ATOM 745 N N . ASP A 1 94 ? 17.153 -1.971 -12.026 1.00 81.06 94 ASP A N 1
ATOM 746 C CA . ASP A 1 94 ? 17.600 -1.655 -10.668 1.00 81.06 94 ASP A CA 1
ATOM 747 C C . ASP A 1 94 ? 17.208 -2.719 -9.622 1.00 81.06 94 ASP A C 1
ATOM 749 O O . ASP A 1 94 ? 17.483 -2.538 -8.433 1.00 81.06 94 ASP A O 1
ATOM 753 N N . ARG A 1 95 ? 16.566 -3.818 -10.050 1.00 80.44 95 ARG A N 1
ATOM 754 C CA . ARG A 1 95 ? 16.040 -4.905 -9.203 1.00 80.44 95 ARG A CA 1
ATOM 755 C C . ARG A 1 95 ? 15.092 -4.429 -8.104 1.00 80.44 95 ARG A C 1
ATOM 757 O O . ARG A 1 95 ? 15.102 -4.948 -6.988 1.00 80.44 95 ARG A O 1
ATOM 764 N N . GLY A 1 96 ? 14.316 -3.385 -8.388 1.00 78.44 96 GLY A N 1
ATOM 765 C CA . GLY A 1 96 ? 13.349 -2.833 -7.448 1.00 78.44 96 GLY A CA 1
ATOM 766 C C . GLY A 1 96 ? 13.971 -2.040 -6.296 1.00 78.44 96 GLY A C 1
ATOM 767 O O . GLY A 1 96 ? 13.260 -1.701 -5.348 1.00 78.44 96 GLY A O 1
ATOM 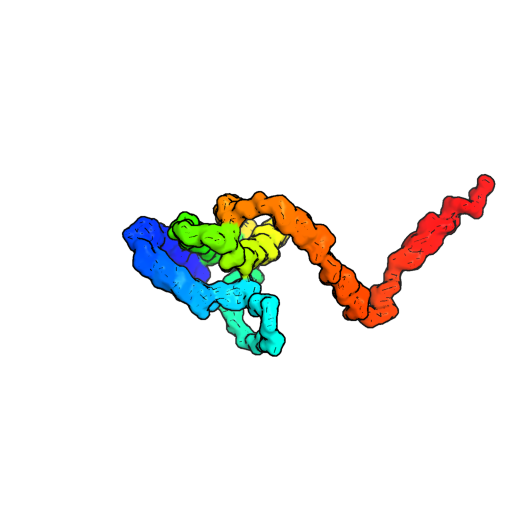768 N N . ARG A 1 97 ? 15.269 -1.694 -6.359 1.00 80.31 97 ARG A N 1
ATOM 769 C CA . ARG A 1 97 ? 15.938 -0.869 -5.334 1.00 80.31 97 ARG A CA 1
ATOM 770 C C . ARG A 1 97 ? 15.247 0.478 -5.134 1.00 80.31 97 ARG A C 1
ATOM 772 O O . ARG A 1 97 ? 15.128 0.922 -3.995 1.00 80.31 97 ARG A O 1
ATOM 779 N N . ARG A 1 98 ? 14.725 1.101 -6.193 1.00 81.38 98 ARG A N 1
ATOM 780 C CA . ARG A 1 98 ? 13.950 2.351 -6.114 1.00 81.38 98 ARG A CA 1
ATOM 781 C C . ARG A 1 98 ? 12.682 2.240 -5.261 1.00 81.38 98 ARG A C 1
ATOM 783 O O . ARG A 1 98 ? 12.205 3.240 -4.735 1.00 81.38 98 ARG A O 1
ATOM 790 N N . PHE A 1 99 ? 12.154 1.031 -5.070 1.00 85.88 99 PHE A N 1
ATOM 791 C CA . PHE A 1 99 ? 10.958 0.786 -4.266 1.00 85.88 99 PHE A CA 1
ATOM 792 C C . PHE A 1 99 ? 11.261 0.453 -2.800 1.00 85.88 99 PHE A C 1
ATOM 794 O O . PHE A 1 99 ? 10.326 0.315 -2.014 1.00 85.88 99 PHE A O 1
ATOM 801 N N . ILE A 1 100 ? 12.535 0.359 -2.391 1.00 83.56 100 ILE A N 1
ATOM 802 C CA . ILE A 1 100 ? 12.905 -0.049 -1.024 1.00 83.56 100 ILE A CA 1
ATOM 803 C C . ILE A 1 100 ? 12.326 0.883 0.048 1.00 83.56 100 ILE A C 1
ATOM 805 O O . ILE A 1 100 ? 11.913 0.431 1.114 1.00 83.56 100 ILE A O 1
ATOM 809 N N . GLY A 1 101 ? 12.236 2.182 -0.251 1.00 83.50 101 GLY A N 1
ATOM 810 C CA . GLY A 1 101 ? 11.634 3.166 0.642 1.00 83.50 101 GLY A CA 1
ATOM 811 C C . GLY A 1 101 ? 10.145 2.911 0.872 1.00 83.50 101 GLY A C 1
ATOM 812 O O . GLY A 1 101 ? 9.678 2.922 2.010 1.00 83.50 101 GLY A O 1
ATOM 813 N N . ILE A 1 102 ? 9.418 2.614 -0.208 1.00 87.62 102 ILE A N 1
ATOM 814 C CA . ILE A 1 102 ? 7.988 2.279 -0.176 1.00 87.62 102 ILE A CA 1
ATOM 815 C C . ILE A 1 102 ? 7.779 0.964 0.573 1.00 87.62 102 ILE A C 1
ATOM 817 O O . ILE A 1 102 ? 6.925 0.889 1.457 1.00 87.62 102 ILE A O 1
ATOM 821 N N . PHE A 1 103 ? 8.598 -0.045 0.270 1.00 89.88 103 PHE A N 1
ATOM 822 C CA . PHE A 1 103 ? 8.570 -1.331 0.956 1.00 89.88 103 PHE A CA 1
ATOM 823 C C . PHE A 1 103 ? 8.751 -1.153 2.465 1.00 89.88 103 PHE A C 1
ATOM 825 O O . PHE A 1 103 ? 7.943 -1.661 3.241 1.00 89.88 103 PHE A O 1
ATOM 832 N N . ARG A 1 104 ? 9.765 -0.383 2.885 1.00 87.94 104 ARG A N 1
ATOM 833 C CA . ARG A 1 104 ? 10.044 -0.124 4.301 1.00 87.94 104 ARG A CA 1
ATOM 834 C C . ARG A 1 104 ? 8.895 0.612 4.980 1.00 87.94 104 ARG A C 1
ATOM 836 O O . ARG A 1 104 ? 8.491 0.212 6.063 1.00 87.94 104 ARG A O 1
ATOM 843 N N . PHE A 1 105 ? 8.313 1.623 4.334 1.00 88.44 105 PHE A N 1
ATOM 844 C CA . PHE A 1 105 ? 7.128 2.293 4.870 1.00 88.44 105 PHE A CA 1
ATOM 845 C C . PHE A 1 105 ? 5.969 1.313 5.096 1.00 88.44 105 PHE A C 1
ATOM 847 O O . PHE A 1 105 ? 5.383 1.281 6.179 1.00 88.44 105 PHE A O 1
ATOM 854 N N . ILE A 1 106 ? 5.645 0.495 4.092 1.00 92.44 106 ILE A N 1
ATOM 855 C CA . ILE A 1 106 ? 4.540 -0.464 4.188 1.00 92.44 106 ILE A CA 1
ATOM 856 C C . ILE A 1 106 ? 4.836 -1.506 5.266 1.00 92.44 106 ILE A C 1
ATOM 858 O O . ILE A 1 106 ? 3.949 -1.829 6.052 1.00 92.44 106 ILE A O 1
ATOM 862 N N . TYR A 1 107 ? 6.070 -1.996 5.349 1.00 92.88 107 TYR A N 1
ATOM 863 C CA . TYR A 1 107 ? 6.483 -2.964 6.356 1.00 92.88 107 TYR A CA 1
ATOM 864 C C . TYR A 1 107 ? 6.443 -2.380 7.776 1.00 92.88 107 TYR A C 1
ATOM 866 O O . TYR A 1 107 ? 5.709 -2.896 8.615 1.00 92.88 107 TYR A O 1
ATOM 874 N N . ASP A 1 108 ? 7.152 -1.281 8.036 1.00 90.94 108 ASP A N 1
ATOM 875 C CA . ASP A 1 108 ? 7.325 -0.728 9.385 1.00 90.94 108 ASP A CA 1
ATOM 876 C C . ASP A 1 108 ? 6.070 -0.021 9.902 1.00 90.94 108 ASP A C 1
ATOM 878 O O . ASP A 1 108 ? 5.752 -0.087 11.090 1.00 90.94 108 ASP A O 1
ATOM 882 N N . HIS A 1 109 ? 5.346 0.685 9.029 1.00 90.75 109 HIS A N 1
ATOM 883 C CA . HIS A 1 109 ? 4.264 1.568 9.457 1.00 90.75 109 HIS A CA 1
ATOM 884 C C . HIS A 1 109 ? 2.878 1.013 9.182 1.00 90.75 109 HIS A C 1
ATOM 886 O O . HIS A 1 109 ? 1.959 1.341 9.929 1.00 90.75 109 HIS A O 1
ATOM 892 N N . VAL A 1 110 ? 2.688 0.160 8.176 1.00 94.00 110 VAL A N 1
ATOM 893 C CA . VAL A 1 110 ? 1.352 -0.353 7.837 1.00 94.00 110 VAL A CA 1
ATOM 894 C C . VAL A 1 110 ? 1.176 -1.792 8.302 1.00 94.00 110 VAL A C 1
ATOM 896 O O . VAL A 1 110 ? 0.261 -2.076 9.070 1.00 94.00 110 VAL A O 1
ATOM 899 N N . PHE A 1 111 ? 2.064 -2.692 7.894 1.00 96.50 111 PHE A N 1
ATOM 900 C CA . PHE A 1 111 ? 1.976 -4.106 8.222 1.00 96.50 111 PHE A CA 1
ATOM 901 C C . PHE A 1 111 ? 2.423 -4.382 9.660 1.00 96.50 111 PHE A C 1
ATOM 903 O O . PHE A 1 111 ? 1.642 -4.921 10.424 1.00 96.50 111 PHE A O 1
ATOM 910 N N . GLY A 1 112 ? 3.608 -3.955 10.095 1.00 94.81 112 GLY A N 1
ATOM 911 C CA . GLY A 1 112 ? 4.122 -4.240 11.444 1.00 94.81 112 GLY A CA 1
ATOM 912 C C . GLY A 1 112 ? 3.111 -3.971 12.576 1.00 94.81 112 GLY A C 1
ATOM 913 O O . GLY A 1 112 ? 2.835 -4.878 13.362 1.00 94.81 112 GLY A O 1
ATOM 914 N N . PRO A 1 113 ? 2.468 -2.787 12.624 1.00 94.69 113 PRO A N 1
ATOM 915 C CA . PRO A 1 113 ? 1.485 -2.466 13.659 1.00 94.69 113 PRO A CA 1
ATOM 916 C C . PRO A 1 113 ? 0.067 -3.008 13.395 1.00 94.69 113 PRO A C 1
ATOM 918 O O . PRO A 1 113 ? -0.816 -2.809 14.229 1.00 94.69 113 PRO A O 1
ATOM 921 N N . PHE A 1 114 ? -0.202 -3.678 12.263 1.00 93.00 114 PHE A N 1
ATOM 922 C CA . PHE A 1 114 ? -1.552 -4.156 11.915 1.00 93.00 114 PHE A CA 1
ATOM 923 C C . PHE A 1 114 ? -2.212 -5.018 13.010 1.00 93.00 114 PHE A C 1
ATOM 925 O O . PHE A 1 114 ? -3.410 -4.852 13.232 1.00 93.00 114 PHE A O 1
ATOM 932 N N . PRO A 1 115 ? -1.512 -5.918 13.737 1.00 93.56 115 PRO A N 1
ATOM 933 C CA . PRO A 1 115 ? -2.171 -6.749 14.745 1.00 93.56 115 PRO A CA 1
ATOM 934 C C . PRO A 1 115 ? -2.640 -5.952 15.965 1.00 93.56 115 PRO A C 1
ATOM 936 O O . PRO A 1 115 ? -3.555 -6.390 16.655 1.00 93.56 115 PRO A O 1
ATOM 939 N N . GLN A 1 116 ? -1.996 -4.813 16.231 1.00 93.81 116 GLN A N 1
ATOM 940 C CA . GLN A 1 116 ? -2.203 -3.974 17.415 1.00 93.81 116 GLN A CA 1
ATOM 941 C C . GLN A 1 116 ? -3.259 -2.886 17.180 1.00 93.81 116 GLN A C 1
ATOM 943 O O . GLN A 1 116 ? -3.704 -2.243 18.128 1.00 93.81 116 GLN A O 1
ATOM 948 N N . ARG A 1 117 ? -3.655 -2.662 15.923 1.00 94.69 117 ARG A N 1
ATOM 949 C CA . ARG A 1 117 ? -4.678 -1.684 15.552 1.00 94.69 117 ARG A CA 1
ATOM 950 C C . ARG A 1 117 ? -6.082 -2.178 15.889 1.00 94.69 117 ARG A C 1
ATOM 952 O O . ARG A 1 117 ? -6.385 -3.365 15.764 1.00 94.69 117 ARG A O 1
ATOM 959 N N . ALA A 1 118 ? -6.939 -1.238 16.277 1.00 95.56 118 ALA A N 1
ATOM 960 C CA . ALA A 1 118 ? -8.374 -1.453 16.383 1.00 95.56 118 ALA A CA 1
ATOM 961 C C . ALA A 1 118 ? -9.022 -1.316 14.999 1.00 95.56 118 ALA A C 1
ATOM 963 O O . ALA A 1 118 ? -8.616 -0.473 14.202 1.00 95.56 118 ALA A O 1
ATOM 964 N N . TYR A 1 119 ? -10.017 -2.155 14.721 1.00 96.44 119 TYR A N 1
ATOM 965 C CA . TYR A 1 119 ? -10.730 -2.184 13.447 1.00 96.44 119 TYR A CA 1
ATOM 966 C C . TYR A 1 119 ? -12.227 -2.258 13.716 1.00 96.44 119 TYR A C 1
ATOM 968 O O . TYR A 1 119 ? -12.684 -3.206 14.357 1.00 96.44 119 TYR A O 1
ATOM 976 N N . ALA A 1 120 ? -12.979 -1.305 13.172 1.00 95.88 120 ALA A N 1
ATOM 977 C CA . ALA A 1 120 ? -14.434 -1.311 13.239 1.00 95.88 120 ALA A CA 1
ATOM 978 C C . ALA A 1 120 ? -15.035 -2.478 12.431 1.00 95.88 120 ALA A C 1
ATOM 980 O O . ALA A 1 120 ? -16.071 -3.023 12.806 1.00 95.88 120 ALA A O 1
ATOM 981 N N . ASP A 1 121 ? -14.372 -2.875 11.337 1.00 94.38 121 ASP A N 1
ATOM 982 C CA . ASP A 1 121 ? -14.763 -3.992 10.473 1.00 94.38 121 ASP A CA 1
ATOM 983 C C . ASP A 1 121 ? -13.599 -4.995 10.288 1.00 94.38 121 ASP A C 1
ATOM 985 O O . ASP A 1 121 ? -12.551 -4.644 9.729 1.00 94.38 121 ASP A O 1
ATOM 989 N N . PRO A 1 122 ? -13.760 -6.270 10.696 1.00 94.62 122 PRO A N 1
ATOM 990 C CA . PRO A 1 122 ? -12.774 -7.319 10.444 1.00 94.62 122 PRO A CA 1
ATOM 991 C C . PRO A 1 122 ? -12.441 -7.529 8.961 1.00 94.62 122 PRO A C 1
ATOM 993 O O . PRO A 1 122 ? -11.320 -7.930 8.644 1.00 94.62 122 PRO A O 1
ATOM 996 N N . CYS A 1 123 ? -13.375 -7.286 8.038 1.00 95.31 123 CYS A N 1
ATOM 997 C CA . CYS A 1 123 ? -13.103 -7.413 6.607 1.00 95.31 123 CYS A CA 1
ATOM 998 C C . CYS A 1 123 ? -12.067 -6.384 6.142 1.00 95.31 123 CYS A C 1
ATOM 1000 O O . CYS A 1 123 ? -11.158 -6.728 5.384 1.00 95.31 123 CYS A O 1
ATOM 1002 N N . GLU A 1 124 ? -12.153 -5.151 6.638 1.00 94.75 124 GLU A N 1
ATOM 1003 C CA . GLU A 1 124 ? -11.206 -4.085 6.320 1.00 94.75 124 GLU A CA 1
ATOM 1004 C C . GLU A 1 124 ? -9.787 -4.421 6.807 1.00 94.75 124 GLU A C 1
ATOM 1006 O O . GLU A 1 124 ? -8.817 -4.258 6.060 1.00 94.75 124 GLU A O 1
ATOM 1011 N N . LYS A 1 125 ? -9.661 -5.010 8.007 1.00 95.69 125 LYS A N 1
ATOM 1012 C CA . LYS A 1 125 ? -8.384 -5.543 8.515 1.00 95.69 125 LYS A CA 1
ATOM 1013 C C . LYS A 1 125 ? -7.734 -6.485 7.505 1.00 95.69 125 LYS A C 1
ATOM 1015 O O . LYS A 1 125 ? -6.554 -6.342 7.182 1.00 95.69 125 LYS A O 1
ATOM 1020 N N . TRP A 1 126 ? -8.494 -7.450 6.994 1.00 97.31 126 TRP A N 1
ATOM 1021 C CA . TRP A 1 126 ? -7.964 -8.426 6.045 1.00 97.31 126 TRP A CA 1
ATOM 1022 C C . TRP A 1 126 ? -7.678 -7.817 4.674 1.00 97.31 126 TRP A C 1
ATOM 1024 O O . TRP A 1 126 ? -6.699 -8.203 4.041 1.00 97.31 126 TRP A O 1
ATOM 1034 N N . GLN A 1 127 ? -8.454 -6.828 4.229 1.00 97.00 127 GLN A N 1
ATOM 1035 C CA . GLN A 1 127 ? -8.155 -6.090 3.000 1.00 97.00 127 GLN A CA 1
ATOM 1036 C C . GLN A 1 127 ? -6.826 -5.331 3.089 1.00 97.00 127 GLN A C 1
ATOM 1038 O O . GLN A 1 127 ? -6.043 -5.375 2.138 1.00 97.00 127 GLN A O 1
ATOM 1043 N N . LEU A 1 128 ? -6.547 -4.686 4.226 1.00 96.56 128 LEU A N 1
ATOM 1044 C CA . LEU A 1 128 ? -5.269 -4.023 4.491 1.00 96.56 128 LEU A CA 1
ATOM 1045 C C . LEU A 1 128 ? -4.108 -5.024 4.432 1.00 96.56 128 LEU A C 1
ATOM 1047 O O . LEU A 1 128 ? -3.136 -4.809 3.709 1.00 96.56 128 LEU A O 1
ATOM 1051 N N . VAL A 1 129 ? -4.242 -6.151 5.137 1.00 97.25 129 VAL A N 1
ATOM 1052 C CA . VAL A 1 129 ? -3.234 -7.223 5.167 1.00 97.25 129 VAL A CA 1
ATOM 1053 C C . VAL A 1 129 ? -2.972 -7.777 3.767 1.00 97.25 129 VAL A C 1
ATOM 1055 O O . VAL A 1 129 ? -1.818 -7.881 3.357 1.00 97.25 129 VAL A O 1
ATOM 1058 N N . VAL A 1 130 ? -4.023 -8.094 3.006 1.00 97.88 130 VAL A N 1
ATOM 1059 C CA . VAL A 1 130 ? -3.894 -8.615 1.638 1.00 97.88 130 VAL A CA 1
ATOM 1060 C C . VAL A 1 130 ? -3.175 -7.615 0.734 1.00 97.88 130 VAL A C 1
ATOM 1062 O O . VAL A 1 130 ? -2.287 -8.021 -0.014 1.00 97.88 130 VAL A O 1
ATOM 1065 N N . ALA A 1 131 ? -3.496 -6.322 0.823 1.00 97.12 131 ALA A N 1
ATOM 1066 C CA . ALA A 1 131 ? -2.829 -5.294 0.027 1.00 97.12 131 ALA A CA 1
ATOM 1067 C C . ALA A 1 131 ? -1.325 -5.180 0.358 1.00 97.12 131 ALA A C 1
ATOM 1069 O O . ALA A 1 131 ? -0.506 -5.085 -0.558 1.00 97.12 131 ALA A O 1
ATOM 1070 N N . CYS A 1 132 ? -0.943 -5.269 1.638 1.00 97.62 132 CYS A N 1
ATOM 1071 C CA . CYS A 1 132 ? 0.466 -5.312 2.051 1.00 97.62 132 CYS A CA 1
ATOM 1072 C C . CYS A 1 132 ? 1.183 -6.573 1.543 1.00 97.62 132 CYS A C 1
ATOM 1074 O O . CYS A 1 132 ? 2.280 -6.488 1.002 1.00 97.62 132 CYS A O 1
ATOM 1076 N N . LEU A 1 133 ? 0.568 -7.752 1.670 1.00 97.62 133 LEU A N 1
ATOM 1077 C CA . LEU A 1 133 ? 1.181 -9.007 1.219 1.00 97.62 133 LEU A CA 1
ATOM 1078 C C . LEU A 1 133 ? 1.348 -9.056 -0.305 1.00 97.62 133 LEU A C 1
ATOM 1080 O O . LEU A 1 133 ? 2.357 -9.556 -0.801 1.00 97.62 133 LEU A O 1
ATOM 1084 N N . GLN A 1 134 ? 0.388 -8.507 -1.053 1.00 96.44 134 GLN A N 1
ATOM 1085 C CA . GLN A 1 134 ? 0.514 -8.319 -2.500 1.00 96.44 134 GLN A CA 1
ATOM 1086 C C . GLN A 1 134 ? 1.700 -7.415 -2.842 1.00 96.44 134 GLN A C 1
ATOM 1088 O O . GLN A 1 134 ? 2.472 -7.754 -3.739 1.00 96.44 134 GLN A O 1
ATOM 1093 N N . HIS A 1 135 ? 1.878 -6.322 -2.093 1.00 94.88 135 HIS A N 1
ATOM 1094 C CA . HIS A 1 135 ? 3.032 -5.442 -2.244 1.00 94.88 135 HIS A CA 1
ATOM 1095 C C . HIS A 1 135 ? 4.343 -6.203 -2.030 1.00 94.88 135 HIS A C 1
ATOM 1097 O O . HIS A 1 135 ? 5.212 -6.201 -2.899 1.00 94.88 135 HIS A O 1
ATOM 1103 N N . PHE A 1 136 ? 4.468 -6.916 -0.906 1.00 95.19 136 PHE A N 1
ATOM 1104 C CA . PHE A 1 136 ? 5.682 -7.664 -0.579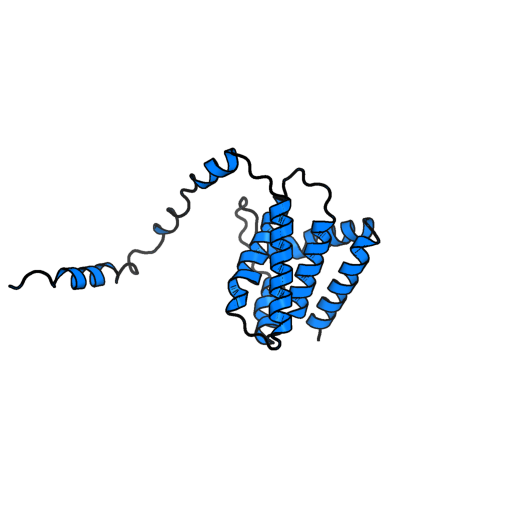 1.00 95.19 136 PHE A CA 1
ATOM 1105 C C . PHE A 1 136 ? 6.008 -8.708 -1.635 1.00 95.19 136 PHE A C 1
ATOM 1107 O O . PHE A 1 136 ? 7.140 -8.767 -2.100 1.00 95.19 136 PHE A O 1
ATOM 1114 N N . ARG A 1 137 ? 5.016 -9.492 -2.070 1.00 93.38 137 ARG A N 1
ATOM 1115 C CA . ARG A 1 137 ? 5.208 -10.488 -3.128 1.00 93.38 137 ARG A CA 1
ATOM 1116 C C . ARG A 1 137 ? 5.748 -9.854 -4.410 1.00 93.38 137 ARG A C 1
ATOM 1118 O O . ARG A 1 137 ? 6.653 -10.410 -5.020 1.00 93.38 137 ARG A O 1
ATOM 1125 N N . MET A 1 138 ? 5.183 -8.724 -4.823 1.00 91.19 138 MET A N 1
ATOM 1126 C CA . MET A 1 138 ? 5.578 -8.029 -6.045 1.00 91.19 138 MET A CA 1
ATOM 1127 C C . MET A 1 138 ? 7.013 -7.497 -5.950 1.00 91.19 138 MET A C 1
ATOM 1129 O O . MET A 1 138 ? 7.817 -7.791 -6.830 1.00 91.19 138 MET A O 1
ATOM 1133 N N . ILE A 1 139 ? 7.371 -6.809 -4.862 1.00 88.75 139 ILE A N 1
ATOM 1134 C CA . ILE A 1 139 ? 8.740 -6.305 -4.663 1.00 88.75 139 ILE A CA 1
ATOM 1135 C C . ILE A 1 139 ? 9.749 -7.453 -4.574 1.00 88.75 139 ILE A C 1
ATOM 1137 O O . ILE A 1 139 ? 10.775 -7.422 -5.248 1.00 88.75 139 ILE A O 1
ATOM 1141 N N . LEU A 1 140 ? 9.440 -8.502 -3.806 1.00 87.88 140 LEU A N 1
ATOM 1142 C CA . LEU A 1 140 ? 10.312 -9.673 -3.686 1.00 87.88 140 LEU A CA 1
ATOM 1143 C C . LEU A 1 140 ? 10.482 -10.405 -5.022 1.00 87.88 140 LEU A C 1
ATOM 1145 O O . LEU A 1 140 ? 11.548 -10.949 -5.272 1.00 87.88 140 LEU A O 1
ATOM 1149 N N . SER A 1 141 ? 9.477 -10.389 -5.905 1.00 87.81 141 SER A N 1
ATOM 1150 C CA . SER A 1 141 ? 9.605 -10.982 -7.244 1.00 87.81 141 SER A CA 1
ATOM 1151 C C . SER A 1 141 ? 10.521 -10.198 -8.189 1.00 87.81 141 SER A C 1
ATOM 1153 O O . SER A 1 141 ? 11.023 -10.769 -9.152 1.00 87.81 141 SER A O 1
ATOM 1155 N N . MET A 1 142 ? 10.752 -8.909 -7.915 1.00 84.94 142 MET A N 1
ATOM 1156 C CA . MET A 1 142 ? 11.693 -8.066 -8.664 1.00 84.94 142 MET A CA 1
ATOM 1157 C C . MET A 1 142 ? 13.133 -8.201 -8.148 1.00 84.94 142 MET A C 1
ATOM 1159 O O . MET A 1 142 ? 14.074 -7.803 -8.836 1.00 84.94 142 MET A O 1
ATOM 1163 N N . TYR A 1 143 ? 13.309 -8.742 -6.940 1.00 77.12 143 TYR A N 1
ATOM 1164 C CA . TYR A 1 143 ? 14.606 -8.876 -6.296 1.00 77.12 143 TYR A CA 1
ATOM 1165 C C . TYR A 1 143 ? 15.273 -10.210 -6.675 1.00 77.12 143 TYR A C 1
ATOM 1167 O O . TYR A 1 143 ? 14.856 -11.279 -6.238 1.00 77.12 143 TYR A O 1
ATOM 1175 N N . ASP A 1 144 ? 16.327 -10.139 -7.490 1.00 68.75 144 ASP A N 1
ATOM 1176 C CA . ASP A 1 144 ? 17.207 -11.270 -7.821 1.00 68.75 144 ASP A CA 1
ATOM 1177 C C . ASP A 1 144 ? 18.342 -11.357 -6.786 1.00 68.75 144 ASP A C 1
ATOM 1179 O O . ASP A 1 144 ? 19.253 -10.519 -6.811 1.00 68.75 144 ASP A O 1
ATOM 1183 N N . ILE A 1 145 ? 18.253 -12.336 -5.874 1.00 66.19 145 ILE A N 1
ATOM 1184 C CA . ILE A 1 145 ? 19.271 -12.620 -4.847 1.00 66.19 145 ILE A CA 1
ATOM 1185 C C . ILE A 1 145 ? 20.497 -13.213 -5.545 1.00 66.19 145 ILE A C 1
ATOM 1187 O O . ILE A 1 145 ? 20.415 -14.299 -6.118 1.00 66.19 145 ILE A O 1
ATOM 1191 N N . ARG A 1 146 ? 21.642 -12.528 -5.476 1.00 63.22 146 ARG A N 1
ATOM 1192 C CA . ARG A 1 146 ? 22.925 -13.072 -5.948 1.00 63.22 146 ARG A CA 1
ATOM 1193 C C . ARG A 1 146 ? 23.799 -13.474 -4.770 1.00 63.22 146 ARG A C 1
ATOM 1195 O O . ARG A 1 146 ? 23.659 -12.920 -3.685 1.00 63.22 146 ARG A O 1
ATOM 1202 N N . ASP A 1 147 ? 24.746 -14.381 -5.003 1.00 58.59 147 ASP A N 1
ATOM 1203 C CA . ASP A 1 147 ? 25.646 -14.897 -3.959 1.00 58.59 147 ASP A CA 1
ATOM 1204 C C . ASP A 1 147 ? 26.356 -13.775 -3.165 1.00 58.59 147 ASP A C 1
ATOM 1206 O O . ASP A 1 147 ? 26.517 -13.884 -1.955 1.00 58.59 147 ASP A O 1
ATOM 1210 N N . GLY A 1 148 ? 26.665 -12.637 -3.801 1.00 59.91 148 GLY A N 1
ATOM 1211 C CA . GLY A 1 148 ? 27.279 -11.473 -3.140 1.00 59.91 148 GLY A CA 1
ATOM 1212 C C . GLY A 1 148 ? 26.354 -10.621 -2.253 1.00 59.91 148 GLY A C 1
ATOM 1213 O O . GLY A 1 148 ? 26.848 -9.755 -1.534 1.00 59.91 148 GLY A O 1
ATOM 1214 N N . ASP A 1 149 ? 25.032 -10.830 -2.277 1.00 60.94 149 ASP A N 1
ATOM 1215 C CA . ASP A 1 149 ? 24.100 -10.155 -1.357 1.00 60.94 149 ASP A CA 1
ATOM 1216 C C . ASP A 1 149 ? 24.104 -10.827 0.034 1.00 60.94 149 ASP A C 1
ATOM 1218 O O . ASP A 1 149 ? 23.801 -10.180 1.038 1.00 60.94 149 ASP A O 1
ATOM 1222 N N . ILE A 1 150 ? 24.494 -12.108 0.106 1.00 59.53 150 ILE A N 1
ATOM 1223 C CA . ILE A 1 150 ? 24.605 -12.882 1.353 1.00 59.53 150 ILE A CA 1
ATOM 1224 C C . ILE A 1 150 ? 25.841 -12.438 2.148 1.00 59.53 150 ILE A C 1
ATOM 1226 O O . ILE A 1 150 ? 25.762 -12.272 3.365 1.00 59.53 150 ILE A O 1
ATOM 1230 N N . ASP A 1 151 ? 26.948 -12.153 1.458 1.00 53.91 151 ASP A N 1
ATOM 1231 C CA . ASP A 1 151 ? 28.198 -11.704 2.084 1.00 53.91 151 ASP A CA 1
ATOM 1232 C C . ASP A 1 151 ? 28.066 -10.306 2.717 1.00 53.91 151 ASP A C 1
ATOM 1234 O O . ASP A 1 151 ? 28.628 -10.038 3.776 1.00 53.91 151 ASP A O 1
ATOM 1238 N N . ASN A 1 152 ? 27.241 -9.424 2.140 1.00 50.69 152 ASN A N 1
ATOM 1239 C CA . ASN A 1 152 ? 27.003 -8.080 2.680 1.00 50.69 152 ASN A CA 1
ATOM 1240 C C . ASN A 1 152 ? 25.995 -8.055 3.851 1.00 50.69 152 ASN A C 1
ATOM 1242 O O . ASN A 1 152 ? 25.881 -7.045 4.543 1.00 50.69 152 ASN A O 1
ATOM 1246 N N . ALA A 1 153 ? 25.261 -9.149 4.093 1.00 51.22 153 ALA A N 1
ATOM 1247 C CA . ALA A 1 153 ? 24.392 -9.286 5.266 1.00 51.22 153 ALA A CA 1
ATOM 1248 C C . ALA A 1 153 ? 25.179 -9.627 6.548 1.00 51.22 153 ALA A C 1
ATOM 1250 O O . ALA A 1 153 ? 24.671 -9.416 7.651 1.00 51.22 153 ALA A O 1
ATOM 1251 N N . GLY A 1 154 ? 26.412 -10.137 6.408 1.00 47.31 154 GLY A N 1
ATOM 1252 C CA . GLY A 1 154 ? 27.320 -10.442 7.519 1.00 47.31 154 GLY A CA 1
ATOM 1253 C C . GLY A 1 154 ? 28.072 -9.226 8.069 1.00 47.31 154 GLY A C 1
ATOM 1254 O O . GLY A 1 154 ? 28.394 -9.197 9.256 1.00 47.31 154 GLY A O 1
ATOM 1255 N N . ASP A 1 155 ? 28.272 -8.189 7.253 1.00 43.88 155 ASP A N 1
ATOM 1256 C CA . ASP A 1 155 ? 29.097 -7.027 7.593 1.00 43.88 155 ASP A CA 1
ATOM 1257 C C . ASP A 1 155 ? 28.257 -5.764 7.819 1.00 43.88 155 ASP A C 1
ATOM 1259 O O . ASP A 1 155 ? 28.453 -4.719 7.199 1.00 43.88 155 ASP A O 1
ATOM 1263 N N . GLN A 1 156 ? 27.333 -5.826 8.779 1.00 39.12 156 GLN A N 1
ATOM 1264 C CA . GLN A 1 156 ? 26.739 -4.618 9.352 1.00 39.12 156 GLN A CA 1
ATOM 1265 C C . GLN A 1 156 ? 27.131 -4.452 10.824 1.00 39.12 156 GLN A C 1
ATOM 1267 O O . GLN A 1 156 ? 26.319 -4.686 11.723 1.00 39.12 156 GLN A O 1
ATOM 1272 N N . PRO A 1 157 ? 28.346 -3.951 11.118 1.00 43.75 157 PRO A N 1
ATOM 1273 C CA . PRO A 1 157 ? 28.696 -3.485 12.451 1.00 43.75 157 PRO A CA 1
ATOM 1274 C C . PRO A 1 157 ? 28.083 -2.095 12.691 1.00 43.75 157 PRO A C 1
ATOM 1276 O O . PRO A 1 157 ? 28.794 -1.125 12.916 1.00 43.75 157 PRO A O 1
ATOM 1279 N N . GLN A 1 158 ? 26.755 -1.959 12.615 1.00 43.88 158 GLN A N 1
ATOM 1280 C CA . GLN A 1 158 ? 26.059 -0.696 12.935 1.00 43.88 158 GLN A CA 1
ATOM 1281 C C . GLN A 1 158 ? 24.941 -0.852 13.976 1.00 43.88 158 GLN A C 1
ATOM 1283 O O . GLN A 1 158 ? 24.301 0.130 14.337 1.00 43.88 158 GLN A O 1
ATOM 1288 N N . LEU A 1 159 ? 24.763 -2.047 14.553 1.00 38.78 159 LEU A N 1
ATOM 1289 C CA . LEU A 1 159 ? 24.048 -2.200 15.830 1.00 38.78 159 LEU A CA 1
ATOM 1290 C C . LEU A 1 159 ? 24.960 -1.957 17.049 1.00 38.78 159 LEU A C 1
ATOM 1292 O O . LEU A 1 159 ? 24.470 -1.813 18.165 1.00 38.78 159 LEU A O 1
ATOM 1296 N N . SER A 1 160 ? 26.277 -1.832 16.851 1.00 38.59 160 SER A N 1
ATOM 1297 C CA . SER A 1 160 ? 27.243 -1.604 17.937 1.00 38.59 160 SER A CA 1
ATOM 1298 C C . SER A 1 160 ? 27.458 -0.125 18.293 1.00 38.59 160 SER A C 1
ATOM 1300 O O . SER A 1 160 ? 27.982 0.162 19.366 1.00 38.59 160 SER A O 1
ATOM 1302 N N . ALA A 1 161 ? 27.037 0.824 17.446 1.00 37.16 161 ALA A N 1
ATOM 1303 C CA . ALA A 1 161 ? 27.282 2.255 17.676 1.00 37.16 161 ALA A CA 1
ATOM 1304 C C . ALA A 1 161 ? 26.197 2.953 18.525 1.00 37.16 161 ALA A C 1
ATOM 1306 O O . ALA A 1 161 ? 26.477 3.955 19.181 1.00 37.16 161 ALA A O 1
ATOM 1307 N N . VAL A 1 162 ? 24.972 2.413 18.585 1.00 38.16 162 VAL A N 1
ATOM 1308 C CA . VAL A 1 162 ? 23.878 2.994 19.397 1.00 38.16 162 VAL A CA 1
ATOM 1309 C C . VAL A 1 162 ? 23.958 2.578 20.873 1.00 38.16 162 VAL A C 1
ATOM 1311 O O . VAL A 1 162 ? 23.398 3.246 21.736 1.00 38.16 162 VAL A O 1
ATOM 1314 N N . ALA A 1 163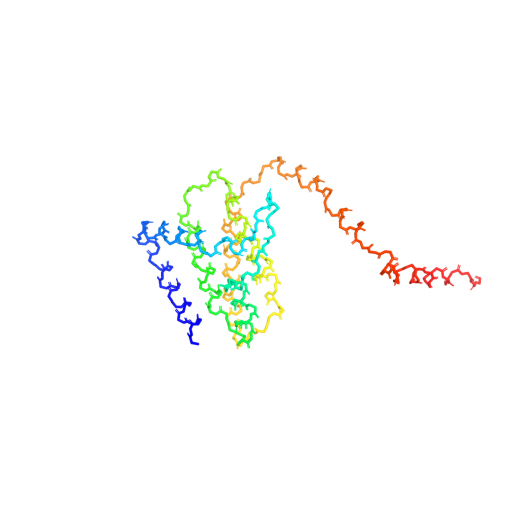 ? 24.736 1.546 21.211 1.00 35.69 163 ALA A N 1
ATOM 1315 C CA . ALA A 1 163 ? 24.976 1.169 22.606 1.00 35.69 163 ALA A CA 1
ATOM 1316 C C . ALA A 1 163 ? 25.962 2.102 23.343 1.00 35.69 163 ALA A C 1
ATOM 1318 O O . ALA A 1 163 ? 26.108 1.988 24.557 1.00 35.69 163 ALA A O 1
ATOM 1319 N N . GLN A 1 164 ? 26.637 3.024 22.642 1.00 41.56 164 GLN A N 1
ATOM 1320 C CA . GLN A 1 164 ? 27.687 3.879 23.224 1.00 41.56 164 GLN A CA 1
ATOM 1321 C C . GLN A 1 164 ? 27.258 5.333 23.474 1.00 41.56 164 GLN A C 1
ATOM 1323 O O . GLN A 1 164 ? 28.074 6.161 23.867 1.00 41.56 164 GLN A O 1
ATOM 1328 N N . SER A 1 165 ? 25.977 5.658 23.288 1.00 42.00 165 SER A N 1
ATOM 1329 C CA . SER A 1 165 ? 25.434 6.999 23.547 1.00 42.00 165 SER A CA 1
ATOM 1330 C C . SER A 1 165 ? 24.158 6.959 24.394 1.00 42.00 165 SER A C 1
ATOM 1332 O O . SER A 1 165 ? 23.199 7.682 24.150 1.00 42.00 165 SER A O 1
ATOM 1334 N N . ALA A 1 166 ? 24.164 6.135 25.444 1.00 34.47 166 ALA A N 1
ATOM 1335 C CA . ALA A 1 166 ? 23.282 6.323 26.591 1.00 34.47 166 ALA A CA 1
ATOM 1336 C C . ALA A 1 166 ? 24.125 6.852 27.768 1.00 34.47 166 ALA A C 1
ATOM 1338 O O . ALA A 1 166 ? 25.180 6.279 28.053 1.00 34.47 166 ALA A O 1
ATOM 1339 N N . PRO A 1 167 ? 23.722 7.937 28.455 1.00 41.94 167 PRO A N 1
ATOM 1340 C CA . PRO A 1 167 ? 24.411 8.374 29.662 1.00 41.94 167 PRO A CA 1
ATOM 1341 C C . PRO A 1 167 ? 24.392 7.241 30.700 1.00 41.94 167 PRO A C 1
ATOM 1343 O O . PRO A 1 167 ? 23.365 6.590 30.896 1.00 41.94 167 PRO A O 1
ATOM 1346 N N . LEU A 1 168 ? 25.530 7.034 31.372 1.00 41.84 168 LEU A N 1
ATOM 1347 C CA . LEU A 1 168 ? 25.843 5.959 32.336 1.00 41.84 168 LEU A CA 1
ATOM 1348 C C . LEU A 1 168 ? 24.896 5.844 33.556 1.00 41.84 168 LEU A C 1
ATOM 1350 O O . LEU A 1 168 ? 25.183 5.110 34.494 1.00 41.84 168 LEU A O 1
ATOM 1354 N N . GLN A 1 169 ? 23.770 6.556 33.572 1.00 47.47 169 GLN A N 1
ATOM 1355 C CA . GLN A 1 169 ? 22.866 6.674 34.713 1.00 47.47 169 GLN A CA 1
ATOM 1356 C C . GLN A 1 169 ? 21.540 5.907 34.554 1.00 47.47 169 GLN A C 1
ATOM 1358 O O . GLN A 1 169 ? 20.727 5.925 35.471 1.00 47.47 169 GLN A O 1
ATOM 1363 N N . MET A 1 170 ? 21.322 5.199 33.437 1.00 46.12 170 MET A N 1
ATOM 1364 C CA . MET A 1 170 ? 20.144 4.325 33.242 1.00 46.12 170 MET A CA 1
ATOM 1365 C C . MET A 1 170 ? 20.477 2.842 32.998 1.00 46.12 170 MET A C 1
ATOM 1367 O O . MET A 1 170 ? 19.588 2.049 32.705 1.00 46.12 170 MET A O 1
ATOM 1371 N N . GLN A 1 171 ? 21.738 2.433 33.155 1.00 48.25 171 GLN A N 1
ATOM 1372 C CA . GLN A 1 171 ? 22.158 1.030 33.046 1.00 48.25 171 GLN A CA 1
ATOM 1373 C C . GLN A 1 171 ? 22.221 0.328 34.410 1.00 48.25 171 GLN A C 1
ATOM 1375 O O . GLN A 1 171 ? 23.242 -0.234 34.774 1.00 48.25 171 GLN A O 1
ATOM 1380 N N . LEU A 1 172 ? 21.125 0.309 35.167 1.00 44.34 172 LEU A N 1
ATOM 1381 C CA . LEU A 1 172 ? 20.924 -0.696 36.221 1.00 44.34 172 LEU A CA 1
ATOM 1382 C C . LEU A 1 172 ? 19.413 -0.900 36.403 1.00 44.34 172 LEU A C 1
ATOM 1384 O O . LEU A 1 172 ? 18.718 0.047 36.768 1.00 44.34 172 LEU A O 1
ATOM 1388 N N . PRO A 1 173 ? 18.890 -2.091 36.045 1.00 51.06 173 PRO A N 1
ATOM 1389 C CA . PRO A 1 173 ? 18.792 -3.142 37.062 1.00 51.06 173 PRO A CA 1
ATOM 1390 C C . PRO A 1 173 ? 18.996 -4.577 36.523 1.00 51.06 173 PRO A C 1
ATOM 1392 O O . PRO A 1 173 ? 18.339 -5.506 36.976 1.00 51.06 173 PRO A O 1
ATOM 1395 N N . VAL A 1 174 ? 19.893 -4.808 35.555 1.00 52.47 174 VAL A N 1
ATOM 1396 C CA . VAL A 1 174 ? 20.207 -6.193 35.113 1.00 52.47 174 VAL A CA 1
ATOM 1397 C C . VAL A 1 174 ? 21.310 -6.831 35.969 1.00 52.47 174 VAL A C 1
ATOM 1399 O O . VAL A 1 174 ? 21.280 -8.031 36.230 1.00 52.47 174 VAL A O 1
ATOM 1402 N N . VAL A 1 175 ? 22.251 -6.030 36.482 1.00 51.94 175 VAL A N 1
ATOM 1403 C CA . VAL A 1 175 ? 23.342 -6.529 37.343 1.00 51.94 175 VAL A CA 1
ATOM 1404 C C . VAL A 1 175 ? 22.828 -6.935 38.733 1.00 51.94 175 VAL A C 1
ATOM 1406 O O . VAL A 1 175 ? 23.349 -7.870 39.333 1.00 51.94 175 VAL A O 1
ATOM 1409 N N . GLU A 1 176 ? 21.768 -6.285 39.223 1.00 52.84 176 GLU A N 1
ATOM 1410 C CA . GLU A 1 176 ? 21.136 -6.604 40.513 1.00 52.84 176 GLU A CA 1
ATOM 1411 C C . GLU A 1 176 ? 20.346 -7.927 40.448 1.00 52.84 176 GLU A C 1
ATOM 1413 O O . GLU A 1 176 ? 20.448 -8.749 41.355 1.00 52.84 176 GLU A O 1
ATOM 1418 N N . LEU A 1 177 ? 19.673 -8.203 39.320 1.00 50.53 177 LEU A N 1
ATOM 1419 C CA . LEU A 1 177 ? 18.940 -9.458 39.078 1.00 50.53 177 LEU A CA 1
ATOM 1420 C C . LEU A 1 177 ? 19.857 -10.690 39.000 1.00 50.53 177 LEU A C 1
ATOM 1422 O O . LEU A 1 177 ? 19.483 -11.777 39.436 1.00 50.53 177 LEU A O 1
ATOM 1426 N N . LEU A 1 178 ? 21.076 -10.533 38.478 1.00 52.12 178 LEU A N 1
ATOM 1427 C CA . LEU A 1 178 ? 22.056 -11.625 38.413 1.00 52.12 178 LEU A CA 1
ATOM 1428 C C . LEU A 1 178 ? 22.732 -11.904 39.761 1.00 52.12 178 LEU A C 1
ATOM 1430 O O . LEU A 1 178 ? 23.232 -13.007 39.974 1.00 52.12 178 LEU A O 1
ATOM 1434 N N . LYS A 1 179 ? 22.717 -10.939 40.687 1.00 55.34 179 LYS A N 1
ATOM 1435 C CA . LYS A 1 179 ? 23.232 -11.135 42.046 1.00 55.34 179 LYS A CA 1
ATOM 1436 C C . LYS A 1 179 ? 22.272 -11.967 42.903 1.00 55.34 179 LYS A C 1
ATOM 1438 O O . LYS A 1 179 ? 22.742 -12.750 43.722 1.00 55.34 179 LYS A O 1
ATOM 1443 N N . GLU A 1 180 ? 20.961 -11.859 42.670 1.00 51.22 180 GLU A N 1
ATOM 1444 C CA . GLU A 1 180 ? 19.957 -12.688 43.356 1.00 51.22 180 GLU A CA 1
ATOM 1445 C C . GLU A 1 180 ? 19.896 -14.132 42.832 1.00 51.22 180 GLU A C 1
ATOM 1447 O O . GLU A 1 180 ? 19.671 -1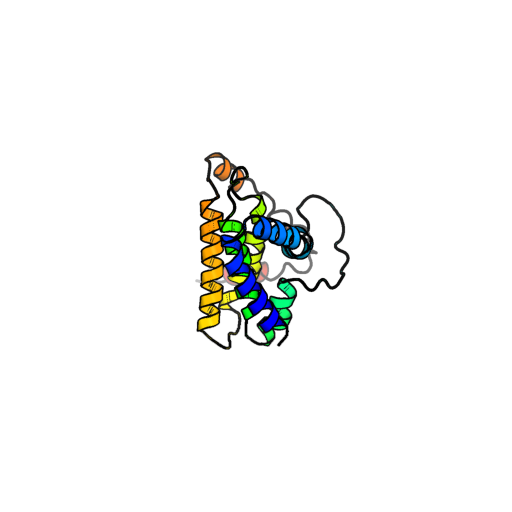5.054 43.612 1.00 51.22 180 GLU A O 1
ATOM 1452 N N . LEU A 1 181 ? 20.184 -14.367 41.547 1.00 52.56 181 LEU A N 1
ATOM 1453 C CA . LEU A 1 181 ? 20.238 -15.725 40.981 1.00 52.56 181 LEU A CA 1
ATOM 1454 C C . LEU A 1 181 ? 21.515 -16.500 41.353 1.00 52.56 181 LEU A C 1
ATOM 1456 O O . LEU A 1 181 ? 21.546 -17.720 41.231 1.00 52.56 181 LEU A O 1
ATOM 1460 N N . GLY A 1 182 ? 22.560 -15.808 41.819 1.00 55.78 182 GLY A N 1
ATOM 1461 C CA . GLY A 1 182 ? 23.826 -16.410 42.248 1.00 55.78 182 GLY A CA 1
ATOM 1462 C C . GLY A 1 182 ? 23.927 -16.726 43.745 1.00 55.78 182 GLY A C 1
ATOM 1463 O O . GLY A 1 182 ? 24.973 -17.203 44.174 1.00 55.78 182 GLY A O 1
ATOM 1464 N N . TYR A 1 183 ? 22.891 -16.451 44.549 1.00 49.09 183 TYR A N 1
ATOM 1465 C CA . TYR A 1 183 ? 22.934 -16.638 46.010 1.00 49.09 183 TYR A CA 1
ATOM 1466 C C . TYR A 1 183 ? 22.207 -17.898 46.515 1.00 49.09 183 TYR A C 1
ATOM 1468 O O . TYR A 1 183 ? 22.092 -18.093 47.721 1.00 49.09 183 TYR A O 1
ATOM 1476 N N . TYR A 1 184 ? 21.734 -18.768 45.616 1.00 50.59 184 TYR A N 1
ATOM 1477 C CA . TYR A 1 184 ? 20.972 -19.975 45.971 1.00 50.59 184 TYR A CA 1
ATOM 1478 C C . TYR A 1 184 ? 21.710 -21.302 45.727 1.00 50.59 184 TYR A C 1
ATOM 1480 O O . TYR A 1 184 ? 21.061 -22.332 45.580 1.00 50.59 184 TYR A O 1
ATOM 1488 N N . ASP A 1 185 ? 23.048 -21.307 45.710 1.00 54.25 185 ASP A N 1
ATOM 1489 C CA . ASP A 1 185 ? 23.818 -22.563 45.640 1.00 54.25 185 ASP A CA 1
ATOM 1490 C C . ASP A 1 185 ? 25.028 -22.586 46.589 1.00 54.25 185 ASP A C 1
ATOM 1492 O O . ASP A 1 185 ? 26.175 -22.781 46.191 1.00 54.25 185 ASP A O 1
ATOM 1496 N N . SER A 1 186 ? 24.785 -22.306 47.872 1.00 53.47 186 SER A N 1
ATOM 1497 C CA . SER A 1 186 ? 25.708 -22.639 48.969 1.00 53.47 186 SER A CA 1
ATOM 1498 C C . SER A 1 186 ? 24.976 -22.619 50.313 1.00 53.47 186 SER A C 1
ATOM 1500 O O . SER A 1 186 ? 25.103 -21.667 51.080 1.00 53.47 186 SER A O 1
ATOM 1502 N N . SER A 1 187 ? 24.189 -23.660 50.588 1.00 46.00 187 SER A N 1
ATOM 1503 C CA . SER A 1 187 ? 23.904 -24.183 51.939 1.00 46.00 187 SER A CA 1
ATOM 1504 C C . SER A 1 187 ? 23.233 -25.554 51.821 1.00 46.00 187 SER A C 1
ATOM 1506 O O . SER A 1 187 ? 22.014 -25.629 51.699 1.00 46.00 187 SER A O 1
ATOM 1508 N N . ASP A 1 188 ? 24.047 -26.607 51.718 1.00 44.53 188 ASP A N 1
ATOM 1509 C CA . ASP A 1 188 ? 24.104 -27.771 52.630 1.00 44.53 188 ASP A CA 1
ATOM 1510 C C . ASP A 1 188 ? 24.970 -28.890 52.023 1.00 44.53 188 ASP A C 1
ATOM 1512 O O . ASP A 1 188 ? 24.676 -29.351 50.896 1.00 44.53 188 ASP A O 1
#

Radius of gyration: 22.29 Å; chains: 1; bounding box: 45×49×73 Å

Organism: Vitis vinifera (NCBI:txid29760)